Protein AF-A0A3A6MWM2-F1 (afdb_monomer)

Sequence (269 aa):
MKERLNLFRMVVVSLACLLLASSAFAQAPTLQIDKTSLNNGGVIKVTGKAPAGEPVFLEVWAADKVVRANMFDNKKDKETGVIPYIFYLTNEMPAYYKIFVPVDQADKIAELKKEGKKWSYSKAIKELGAEAAYNVPAKMKTERYKATLMASVIGSRGKLLEPMDDKENKKRSMQLIKSRFRSIDKVLSADVTVAADGAFSADIKIREGLAPGKYNIVAVTGSKQKSAPAVFENKISFPVLYLKTAGTSMNLLWPFLLTLVIAIFGVMM

pLDDT: mean 80.43, std 10.89, range [37.72, 92.12]

Structure (mmCIF, N/CA/C/O backbone):
data_AF-A0A3A6MWM2-F1
#
_entry.id   AF-A0A3A6MWM2-F1
#
loop_
_atom_site.group_PDB
_atom_site.id
_atom_site.type_symbol
_atom_site.label_atom_id
_atom_site.label_alt_id
_atom_site.label_comp_id
_atom_site.label_asym_id
_atom_site.label_entity_id
_atom_site.label_seq_id
_atom_site.pdbx_PDB_ins_code
_atom_site.Cartn_x
_atom_site.Cartn_y
_atom_site.Cartn_z
_atom_site.occupancy
_atom_site.B_iso_or_equiv
_atom_site.auth_seq_id
_atom_site.auth_comp_id
_atom_site.auth_asym_id
_atom_site.auth_atom_id
_atom_site.pdbx_PDB_model_num
ATOM 1 N N . MET A 1 1 ? -6.676 15.703 68.963 1.00 57.12 1 MET A N 1
ATOM 2 C CA . MET A 1 1 ? -7.800 15.340 68.058 1.00 57.12 1 MET A CA 1
ATOM 3 C C . MET A 1 1 ? -7.764 16.059 66.705 1.00 57.12 1 MET A C 1
ATOM 5 O O . MET A 1 1 ? -7.972 15.387 65.706 1.00 57.12 1 MET A O 1
ATOM 9 N N . LYS A 1 2 ? -7.459 17.367 66.632 1.00 54.56 2 LYS A N 1
ATOM 10 C CA . LYS A 1 2 ? -7.384 18.121 65.358 1.00 54.56 2 LYS A CA 1
ATOM 11 C C . LYS A 1 2 ? -6.362 17.578 64.342 1.00 54.56 2 LYS A C 1
ATOM 13 O O . LYS A 1 2 ? -6.685 17.483 63.165 1.00 54.56 2 LYS A O 1
ATOM 18 N N . GLU A 1 3 ? -5.182 17.146 64.782 1.00 57.41 3 GLU A N 1
ATOM 19 C CA . GLU A 1 3 ? -4.146 16.620 63.871 1.00 57.41 3 GLU A CA 1
ATOM 20 C C . GLU A 1 3 ? -4.529 15.292 63.204 1.00 57.41 3 GLU A C 1
ATOM 22 O O . GLU A 1 3 ? -4.291 15.103 62.015 1.00 57.41 3 GLU A O 1
ATOM 27 N N . ARG A 1 4 ? -5.213 14.399 63.932 1.00 58.88 4 ARG A N 1
ATOM 28 C CA . ARG A 1 4 ? -5.689 13.121 63.375 1.00 58.88 4 ARG A CA 1
ATOM 29 C C . ARG A 1 4 ? -6.783 13.312 62.320 1.00 58.88 4 ARG A C 1
ATOM 31 O O . ARG A 1 4 ? -6.853 12.533 61.378 1.00 58.88 4 ARG A O 1
ATOM 38 N N . LEU A 1 5 ? -7.594 14.366 62.445 1.00 63.34 5 LEU A N 1
ATOM 39 C CA . LEU A 1 5 ? -8.634 14.700 61.468 1.00 63.34 5 LEU A CA 1
ATOM 40 C C . LEU A 1 5 ? -8.040 15.274 60.169 1.00 63.34 5 LEU A C 1
ATOM 42 O O . LEU A 1 5 ? -8.526 14.967 59.081 1.00 63.34 5 LEU A O 1
ATOM 46 N N . ASN A 1 6 ? -6.964 16.060 60.272 1.00 63.97 6 ASN A N 1
ATOM 47 C CA . ASN A 1 6 ? -6.243 16.584 59.109 1.00 63.97 6 ASN A CA 1
ATOM 48 C C . ASN A 1 6 ? -5.502 15.478 58.353 1.00 63.97 6 ASN A C 1
ATOM 50 O O . ASN A 1 6 ? -5.564 15.444 57.125 1.00 63.97 6 ASN A O 1
ATOM 54 N N . LEU A 1 7 ? -4.890 14.533 59.073 1.00 64.94 7 LEU A N 1
ATOM 55 C CA . LEU A 1 7 ? -4.251 13.369 58.461 1.00 64.94 7 LEU A CA 1
ATOM 56 C C . LEU A 1 7 ? -5.273 12.519 57.688 1.00 64.94 7 LEU A C 1
ATOM 58 O O . LEU A 1 7 ? -5.031 12.135 56.549 1.00 64.94 7 LEU A O 1
ATOM 62 N N . PHE A 1 8 ? -6.458 12.301 58.266 1.00 69.56 8 PHE A N 1
ATOM 63 C CA . PHE A 1 8 ? -7.520 11.527 57.623 1.00 69.56 8 PHE A CA 1
ATOM 64 C C . PHE A 1 8 ? -8.068 12.217 56.364 1.00 69.56 8 PHE A C 1
ATOM 66 O O . PHE A 1 8 ? -8.255 11.573 55.336 1.00 69.56 8 PHE A O 1
ATOM 73 N N . ARG A 1 9 ? -8.258 13.544 56.396 1.00 66.62 9 ARG A N 1
ATOM 74 C CA . ARG A 1 9 ? -8.665 14.321 55.211 1.00 66.62 9 ARG A CA 1
ATOM 75 C C . ARG A 1 9 ? -7.616 14.281 54.102 1.00 66.62 9 ARG A C 1
ATOM 77 O O . ARG A 1 9 ? -7.977 14.145 52.939 1.00 66.62 9 ARG A O 1
ATOM 84 N N . MET A 1 10 ? -6.334 14.346 54.450 1.00 64.56 10 MET A N 1
ATOM 85 C CA . MET A 1 10 ? -5.240 14.298 53.477 1.00 64.56 10 MET A CA 1
ATOM 86 C C . MET A 1 10 ? -5.117 12.915 52.816 1.00 64.56 10 MET A C 1
ATOM 88 O O . MET A 1 10 ? -4.877 12.828 51.612 1.00 64.56 10 MET A O 1
ATOM 92 N N . VAL A 1 11 ? -5.373 11.842 53.573 1.00 67.19 11 VAL A N 1
ATOM 93 C CA . VAL A 1 11 ? -5.447 10.470 53.046 1.00 67.19 11 VAL A CA 1
ATOM 94 C C . VAL A 1 11 ? -6.652 10.299 52.121 1.00 67.19 11 VAL A C 1
ATOM 96 O O . VAL A 1 11 ? -6.493 9.763 51.032 1.00 67.19 11 VAL A O 1
ATOM 99 N N . VAL A 1 12 ? -7.833 10.807 52.488 1.00 67.56 12 VAL A N 1
ATOM 100 C CA . VAL A 1 12 ? -9.041 10.706 51.645 1.00 67.56 12 VAL A CA 1
ATOM 101 C C . VAL A 1 12 ? -8.905 11.516 50.350 1.00 67.56 12 VAL A C 1
ATOM 103 O O . VAL A 1 12 ? -9.299 11.032 49.294 1.00 67.56 12 VAL A O 1
ATOM 106 N N . VAL A 1 13 ? -8.290 12.703 50.390 1.00 65.00 13 VAL A N 1
ATOM 107 C CA . VAL A 1 13 ? -8.009 13.506 49.183 1.00 65.00 13 VAL A CA 1
ATOM 108 C C . VAL A 1 13 ? -6.946 12.840 48.304 1.00 65.00 13 VAL A C 1
ATOM 110 O O . VAL A 1 13 ? -7.095 12.810 47.086 1.00 65.00 13 VAL A O 1
ATOM 113 N N . SER A 1 14 ? -5.917 12.232 48.898 1.00 57.50 14 SER A N 1
ATOM 114 C CA . SER A 1 14 ? -4.905 11.481 48.139 1.00 57.50 14 SER A CA 1
ATOM 115 C C . SER A 1 14 ? -5.488 10.214 47.509 1.00 57.50 14 SER A C 1
ATOM 117 O O . SER A 1 14 ? -5.163 9.894 46.369 1.00 57.50 14 SER A O 1
ATOM 119 N N . LEU A 1 15 ? -6.404 9.530 48.202 1.00 57.09 15 LEU A N 1
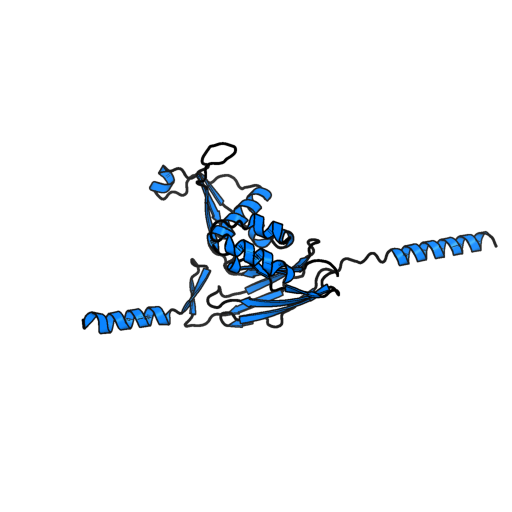ATOM 120 C CA . LEU A 1 15 ? -7.105 8.354 47.686 1.00 57.09 15 LEU A CA 1
ATOM 121 C C . LEU A 1 15 ? -8.105 8.728 46.580 1.00 57.09 15 LEU A C 1
ATOM 123 O O . LEU A 1 15 ? -8.210 8.012 45.589 1.00 57.09 15 LEU A O 1
ATOM 127 N N . ALA A 1 16 ? -8.782 9.875 46.696 1.00 56.53 16 ALA A N 1
ATOM 128 C CA . ALA A 1 16 ? -9.634 10.420 45.640 1.00 56.53 16 ALA A CA 1
ATOM 129 C C . ALA A 1 16 ? -8.821 10.840 44.402 1.00 56.53 16 ALA A C 1
ATOM 131 O O . ALA A 1 16 ? -9.241 10.565 43.281 1.00 56.53 16 ALA A O 1
ATOM 132 N N . CYS A 1 17 ? -7.627 11.415 44.583 1.00 52.12 17 CYS A N 1
ATOM 133 C CA . CYS A 1 17 ? -6.701 11.691 43.480 1.00 52.12 17 CYS A CA 1
ATOM 134 C C . CYS A 1 17 ? -6.146 10.409 42.840 1.00 52.12 17 CYS A C 1
ATOM 136 O O . CYS A 1 17 ? -5.978 10.380 41.626 1.00 52.12 17 CYS A O 1
ATOM 138 N N . LEU A 1 18 ? -5.912 9.338 43.608 1.00 48.41 18 LEU A N 1
ATOM 139 C CA . LEU A 1 18 ? -5.506 8.034 43.064 1.00 48.41 18 LEU A CA 1
ATOM 140 C C . LEU A 1 18 ? -6.642 7.322 42.314 1.00 48.41 18 LEU A C 1
ATOM 142 O O . LEU A 1 18 ? -6.385 6.663 41.311 1.00 48.41 18 LEU A O 1
ATOM 146 N N . LEU A 1 19 ? -7.891 7.480 42.756 1.00 48.97 19 LEU A N 1
ATOM 147 C CA . LEU A 1 19 ? -9.063 6.915 42.080 1.00 48.97 19 LEU A CA 1
ATOM 148 C C . LEU A 1 19 ? -9.431 7.698 40.808 1.00 48.97 19 LEU A C 1
ATOM 150 O O . LEU A 1 19 ? -9.830 7.089 39.817 1.00 48.97 19 LEU A O 1
ATOM 154 N N . LEU A 1 20 ? -9.215 9.019 40.788 1.00 44.56 20 LEU A N 1
ATOM 155 C CA . LEU A 1 20 ? -9.372 9.873 39.599 1.00 44.56 20 LEU A CA 1
ATOM 156 C C . LEU A 1 20 ? -8.173 9.809 38.633 1.00 44.56 20 LEU A C 1
ATOM 158 O O . LEU A 1 20 ? -8.304 10.202 37.477 1.00 44.56 20 LEU A O 1
ATOM 162 N N . ALA A 1 21 ? -7.027 9.278 39.074 1.00 38.03 21 ALA A N 1
ATOM 163 C CA . ALA A 1 21 ? -5.855 8.991 38.242 1.00 38.03 21 ALA A CA 1
ATOM 164 C C . ALA A 1 21 ? -5.899 7.600 37.585 1.00 38.03 21 ALA A C 1
ATOM 166 O O . ALA A 1 21 ? -4.894 7.133 37.052 1.00 38.03 21 ALA A O 1
ATOM 167 N N . SER A 1 22 ? -7.071 6.959 37.537 1.00 39.25 22 SER A N 1
ATOM 168 C CA . SER A 1 22 ? -7.361 5.948 36.517 1.00 39.25 22 SER A CA 1
ATOM 169 C C . SER A 1 22 ? -7.649 6.642 35.178 1.00 39.25 22 SER A C 1
ATOM 171 O O . SER A 1 22 ? -8.667 6.431 34.523 1.00 39.25 22 SER A O 1
ATOM 173 N N . SER A 1 23 ? -6.722 7.511 34.763 1.00 38.72 23 SER A N 1
ATOM 174 C CA . SER A 1 23 ? -6.592 7.911 33.375 1.00 38.72 23 SER A CA 1
ATOM 175 C C . SER A 1 23 ? -6.509 6.622 32.576 1.00 38.72 23 SER A C 1
ATOM 177 O O . SER A 1 23 ? -5.624 5.798 32.806 1.00 38.72 23 SER A O 1
ATOM 179 N N . ALA A 1 24 ? -7.490 6.427 31.696 1.00 40.34 24 ALA A N 1
ATOM 180 C CA . ALA A 1 24 ? -7.517 5.345 30.737 1.00 40.34 24 ALA A CA 1
ATOM 181 C C . ALA A 1 24 ? -6.130 5.254 30.094 1.00 40.34 24 ALA A C 1
ATOM 183 O O . ALA A 1 24 ? -5.769 6.078 29.251 1.00 40.34 24 ALA A O 1
ATOM 184 N N . PHE A 1 25 ? -5.327 4.286 30.542 1.00 37.72 25 PHE A N 1
ATOM 185 C CA . PHE A 1 25 ? -4.140 3.880 29.821 1.00 37.72 25 PHE A CA 1
ATOM 186 C C . PHE A 1 25 ? -4.664 3.505 28.451 1.00 37.72 25 PHE A C 1
ATOM 188 O O . PHE A 1 25 ? -5.429 2.549 28.323 1.00 37.72 25 PHE A O 1
ATOM 195 N N . ALA A 1 26 ? -4.357 4.339 27.464 1.00 47.53 26 ALA A N 1
ATOM 196 C CA . ALA A 1 26 ? -4.851 4.157 26.123 1.00 47.53 26 ALA A CA 1
ATOM 197 C C . ALA A 1 26 ? -4.275 2.830 25.622 1.00 47.53 26 ALA A C 1
ATOM 199 O O . ALA A 1 26 ? -3.084 2.705 25.333 1.00 47.53 26 ALA A O 1
ATOM 200 N N . GLN A 1 27 ? -5.108 1.798 25.703 1.00 57.41 27 GLN A N 1
ATOM 201 C CA . GLN A 1 27 ? -4.689 0.433 25.491 1.00 57.41 27 GLN A CA 1
ATOM 202 C C . GLN A 1 27 ? -4.446 0.278 23.998 1.00 57.41 27 GLN A C 1
ATOM 204 O O . GLN A 1 27 ? -5.360 0.467 23.194 1.00 57.41 27 GLN A O 1
ATOM 209 N N . ALA A 1 28 ? -3.197 -0.025 23.637 1.00 65.88 28 ALA A N 1
ATOM 210 C CA . ALA A 1 28 ? -2.827 -0.233 22.249 1.00 65.88 28 ALA A CA 1
ATOM 211 C C . ALA A 1 28 ? -3.771 -1.274 21.622 1.00 65.88 28 ALA A C 1
ATOM 213 O O . ALA A 1 28 ? -4.080 -2.284 22.270 1.00 65.88 28 ALA A O 1
ATOM 214 N N . PRO A 1 29 ? -4.247 -1.044 20.387 1.00 76.44 29 PRO A N 1
ATOM 215 C CA . PRO A 1 29 ? -5.214 -1.930 19.771 1.00 76.44 29 PRO A CA 1
ATOM 216 C C . PRO A 1 29 ? -4.633 -3.343 19.658 1.00 76.44 29 PRO A C 1
ATOM 218 O O . PRO A 1 29 ? -3.477 -3.541 19.279 1.00 76.44 29 PRO A O 1
ATOM 221 N N . THR A 1 30 ? -5.442 -4.336 20.002 1.00 81.19 30 THR A N 1
ATOM 222 C CA . THR A 1 30 ? -5.098 -5.754 19.867 1.00 81.19 30 THR A CA 1
ATOM 223 C C . THR A 1 30 ? -5.619 -6.270 18.536 1.00 81.19 30 THR A C 1
ATOM 225 O O . THR A 1 30 ? -6.678 -5.841 18.082 1.00 81.19 30 THR A O 1
ATOM 228 N N . LEU A 1 31 ? -4.873 -7.169 17.895 1.00 87.44 31 LEU A N 1
ATOM 229 C CA . LEU A 1 31 ? -5.229 -7.728 16.595 1.00 87.44 31 LEU A CA 1
ATOM 230 C C . LEU A 1 31 ? -4.961 -9.232 16.583 1.00 87.44 31 LEU A C 1
ATOM 232 O O . LEU A 1 31 ? -3.890 -9.686 16.983 1.00 87.44 31 LEU A O 1
ATOM 236 N N . GLN A 1 32 ? -5.942 -9.988 16.106 1.00 87.25 32 GLN A N 1
ATOM 237 C CA . GLN A 1 32 ? -5.893 -11.428 15.897 1.00 87.25 32 GLN A CA 1
ATOM 238 C C . GLN A 1 32 ? -6.372 -11.751 14.481 1.00 87.25 32 GLN A C 1
ATOM 240 O O . GLN A 1 32 ? -7.227 -11.058 13.927 1.00 87.25 32 GLN A O 1
ATOM 245 N N . ILE A 1 33 ? -5.798 -12.800 13.900 1.00 89.19 33 ILE A N 1
ATOM 246 C CA . ILE A 1 33 ? -6.142 -13.310 12.571 1.00 89.19 33 ILE A CA 1
ATOM 247 C C . ILE A 1 33 ? -6.606 -14.759 12.695 1.00 89.19 33 ILE A C 1
ATOM 249 O O . ILE A 1 33 ? -6.058 -15.514 13.498 1.00 89.19 33 ILE A O 1
ATOM 253 N N . ASP A 1 34 ? -7.598 -15.151 11.901 1.00 88.38 34 ASP A N 1
ATOM 254 C CA . ASP A 1 34 ? -8.136 -16.516 11.904 1.00 88.38 34 ASP A CA 1
ATOM 255 C C . ASP A 1 34 ? -7.182 -17.538 11.271 1.00 88.38 34 ASP A C 1
ATOM 257 O O . ASP A 1 34 ? -7.158 -18.706 11.658 1.00 88.38 34 ASP A O 1
ATOM 261 N N . LYS A 1 35 ? -6.397 -17.101 10.281 1.00 87.06 35 LYS A N 1
ATOM 262 C CA . LYS A 1 35 ? -5.495 -17.947 9.498 1.00 87.06 35 LYS A CA 1
ATOM 263 C C . LYS A 1 35 ? -4.155 -17.271 9.285 1.00 87.06 35 LYS A C 1
ATOM 265 O O . LYS A 1 35 ? -4.070 -16.096 8.947 1.00 87.06 35 LYS A O 1
ATOM 270 N N . THR A 1 36 ? -3.099 -18.066 9.388 1.00 88.38 36 THR A N 1
ATOM 271 C CA . THR A 1 36 ? -1.715 -17.638 9.151 1.00 88.38 36 THR A CA 1
ATOM 272 C C . THR A 1 36 ? -1.220 -17.975 7.746 1.00 88.38 36 THR A C 1
ATOM 274 O O . THR A 1 36 ? -0.116 -17.574 7.385 1.00 88.38 36 THR A O 1
ATOM 277 N N . SER A 1 37 ? -2.007 -18.690 6.931 1.00 88.06 37 SER A N 1
ATOM 278 C CA . SER A 1 37 ? -1.634 -19.014 5.552 1.00 88.06 37 SER A CA 1
ATOM 279 C C . SER A 1 37 ? -2.815 -19.023 4.579 1.00 88.06 37 SER A C 1
ATOM 281 O O . SER A 1 37 ? -3.939 -19.371 4.943 1.00 88.06 37 SER A O 1
ATOM 283 N N . LEU A 1 38 ? -2.536 -18.637 3.334 1.00 88.00 38 LEU A N 1
ATOM 284 C CA . LEU A 1 38 ? -3.444 -18.641 2.188 1.00 88.00 38 LEU A CA 1
ATOM 285 C C . LEU A 1 38 ? -2.799 -19.366 1.005 1.00 88.00 38 LEU A C 1
ATOM 287 O O . LEU A 1 38 ? -1.580 -19.325 0.846 1.00 88.00 38 LEU A O 1
ATOM 291 N N . ASN A 1 39 ? -3.622 -19.968 0.148 1.00 87.62 39 ASN A N 1
ATOM 292 C CA . ASN A 1 39 ? -3.181 -20.646 -1.070 1.00 87.62 39 ASN A CA 1
ATOM 293 C C . ASN A 1 39 ? -3.692 -19.871 -2.289 1.00 87.62 39 ASN A C 1
ATOM 295 O O . ASN A 1 39 ? -4.822 -20.062 -2.724 1.00 87.62 39 ASN A O 1
ATOM 299 N N . ASN A 1 40 ? -2.840 -18.998 -2.830 1.00 85.25 40 ASN A N 1
ATOM 300 C CA . ASN A 1 40 ? -3.115 -18.126 -3.970 1.00 85.25 40 ASN A CA 1
ATOM 301 C C . ASN A 1 40 ? -4.346 -17.221 -3.765 1.00 85.25 40 ASN A C 1
ATOM 303 O O . ASN A 1 40 ? -5.185 -17.091 -4.648 1.00 85.25 40 ASN A O 1
ATOM 307 N N . GLY A 1 41 ? -4.420 -16.544 -2.617 1.00 84.44 41 GLY A N 1
ATOM 308 C CA . GLY A 1 41 ? -5.550 -15.686 -2.250 1.00 84.44 41 GLY A CA 1
ATOM 309 C C . GLY A 1 41 ? -6.554 -16.361 -1.312 1.00 84.44 41 GLY A C 1
ATOM 310 O O . GLY A 1 41 ? -6.355 -17.484 -0.852 1.00 84.44 41 GLY A O 1
ATOM 311 N N . GLY A 1 42 ? -7.604 -15.622 -0.954 1.00 86.62 42 GLY A N 1
ATOM 312 C CA . GLY A 1 42 ? -8.626 -16.052 -0.001 1.00 86.62 42 GLY A CA 1
ATOM 313 C C . GLY A 1 42 ? -9.134 -14.912 0.877 1.00 86.62 42 GLY A C 1
ATOM 314 O O . GLY A 1 42 ? -8.866 -13.738 0.620 1.00 86.62 42 GLY A O 1
ATOM 315 N N . VAL A 1 43 ? -9.885 -15.266 1.916 1.00 89.56 43 VAL A N 1
ATOM 316 C CA . VAL A 1 43 ? -10.390 -14.324 2.922 1.00 89.56 43 VAL A CA 1
ATOM 317 C C . VAL A 1 43 ? -9.719 -14.633 4.254 1.00 89.56 43 VAL A C 1
ATOM 319 O O . VAL A 1 43 ? -9.683 -15.796 4.660 1.00 89.56 43 VAL A O 1
ATOM 322 N N . ILE A 1 44 ? -9.190 -13.595 4.900 1.00 88.44 44 ILE A N 1
ATOM 323 C CA . ILE A 1 44 ? -8.674 -13.636 6.272 1.00 88.44 44 ILE A CA 1
ATOM 324 C C . ILE A 1 44 ? -9.602 -12.802 7.132 1.00 88.44 44 ILE A C 1
ATOM 326 O O . ILE A 1 44 ? -9.838 -11.631 6.829 1.00 88.44 44 ILE A O 1
ATOM 330 N N . LYS A 1 45 ? -10.100 -13.398 8.208 1.00 89.44 45 LYS A N 1
ATOM 331 C CA . LYS A 1 45 ? -10.868 -12.674 9.211 1.00 89.44 45 LYS A CA 1
ATOM 332 C C . LYS A 1 45 ? -9.912 -12.066 10.215 1.00 89.44 45 LYS A C 1
ATOM 334 O O . LYS A 1 45 ? -9.084 -12.759 10.808 1.00 89.44 45 LYS A O 1
ATOM 339 N N . VAL A 1 46 ? -10.041 -10.764 10.402 1.00 89.19 46 VAL A N 1
ATOM 340 C CA . VAL A 1 46 ? -9.294 -10.011 11.401 1.00 89.19 46 VAL A CA 1
ATOM 341 C C . VAL A 1 46 ? -10.259 -9.579 12.481 1.00 89.19 46 VAL A C 1
ATOM 343 O O . VAL A 1 46 ? -11.309 -9.014 12.184 1.00 89.19 46 VAL A O 1
ATOM 346 N N . THR A 1 47 ? -9.900 -9.834 13.731 1.00 87.94 47 THR A N 1
ATOM 347 C CA . THR A 1 47 ? -10.670 -9.419 14.903 1.00 87.94 47 THR A CA 1
ATOM 348 C C . THR A 1 47 ? -9.756 -8.744 15.903 1.00 87.94 47 THR A C 1
ATOM 350 O O . THR A 1 47 ? -8.591 -9.116 16.045 1.00 87.94 47 THR A O 1
ATOM 353 N N . GLY A 1 48 ? -10.274 -7.769 16.633 1.00 87.25 48 GLY A N 1
ATOM 354 C CA . GLY A 1 48 ? -9.480 -7.083 17.635 1.00 87.25 48 GLY A CA 1
ATOM 355 C C . GLY A 1 48 ? -10.295 -6.168 18.524 1.00 87.25 48 GLY A C 1
ATOM 356 O O . GLY A 1 48 ? -11.513 -6.054 18.386 1.00 87.25 48 GLY A O 1
ATOM 357 N N . LYS A 1 49 ? -9.597 -5.513 19.450 1.00 84.50 49 LYS A N 1
ATOM 358 C CA . LYS A 1 49 ? -10.153 -4.455 20.296 1.00 84.50 49 LYS A CA 1
ATOM 359 C C . LYS A 1 49 ? -9.292 -3.211 20.198 1.00 84.50 49 LYS A C 1
ATOM 361 O O . LYS A 1 49 ? -8.071 -3.307 20.314 1.00 84.50 49 LYS A O 1
ATOM 366 N N . ALA A 1 50 ? -9.935 -2.072 20.008 1.00 83.88 50 ALA A N 1
ATOM 367 C CA . ALA A 1 50 ? -9.351 -0.741 20.021 1.00 83.88 50 ALA A CA 1
ATOM 368 C C . ALA A 1 50 ? -10.015 0.110 21.122 1.00 83.88 50 ALA A C 1
ATOM 370 O O . ALA A 1 50 ? -11.070 -0.275 21.633 1.00 83.88 50 ALA A O 1
ATOM 371 N N . PRO A 1 51 ? -9.422 1.254 21.505 1.00 77.25 51 PRO A N 1
ATOM 372 C CA . PRO A 1 51 ? -10.085 2.227 22.366 1.00 77.25 51 PRO A CA 1
ATOM 373 C C . PRO A 1 51 ? -11.465 2.613 21.813 1.00 77.25 51 PRO A C 1
ATOM 375 O O . PRO A 1 51 ? -11.610 2.890 20.620 1.00 77.25 51 PRO A O 1
ATOM 378 N N . ALA A 1 52 ? -12.480 2.601 22.678 1.00 76.69 52 ALA A N 1
ATOM 379 C CA . ALA A 1 52 ? -13.860 2.870 22.289 1.00 76.69 52 ALA A CA 1
ATOM 380 C C . ALA A 1 52 ? -14.027 4.290 21.717 1.00 76.69 52 ALA A C 1
ATOM 382 O O . ALA A 1 52 ? -13.404 5.241 22.188 1.00 76.69 52 ALA A O 1
ATOM 383 N N . GLY A 1 53 ? -14.894 4.428 20.710 1.00 71.81 53 GLY A N 1
ATOM 384 C CA . GLY A 1 53 ? -15.227 5.716 20.091 1.00 71.81 53 GLY A CA 1
ATOM 385 C C . GLY A 1 53 ? -14.246 6.218 19.023 1.00 71.81 53 GLY A C 1
ATOM 386 O O . GLY A 1 53 ? -14.504 7.263 18.427 1.00 71.81 53 GLY A O 1
ATOM 387 N N . GLU A 1 54 ? -13.157 5.496 18.732 1.00 75.31 54 GLU A N 1
ATOM 388 C CA . GLU A 1 54 ? -12.222 5.863 17.662 1.00 75.31 54 GLU A CA 1
ATOM 389 C C . GLU A 1 54 ? -12.405 5.023 16.387 1.00 75.31 54 GLU A C 1
ATOM 391 O O . GLU A 1 54 ? -12.621 3.811 16.464 1.00 75.31 54 GLU A O 1
ATOM 396 N N . PRO A 1 55 ? -12.251 5.624 15.188 1.00 81.44 55 PRO A N 1
ATOM 397 C CA . PRO A 1 55 ? -12.223 4.860 13.950 1.00 81.44 55 PRO A CA 1
ATOM 398 C C . PRO A 1 55 ? -10.971 3.975 13.898 1.00 81.44 55 PRO A C 1
ATOM 400 O O . PRO A 1 55 ? -9.857 4.422 14.199 1.00 81.44 55 PRO A O 1
ATOM 403 N N . VAL A 1 56 ? -11.158 2.725 13.471 1.00 85.06 56 VAL A N 1
ATOM 404 C CA . VAL A 1 56 ? -10.083 1.745 13.272 1.00 85.06 56 VAL A CA 1
ATOM 405 C C . VAL A 1 56 ? -9.808 1.582 11.783 1.00 85.06 56 VAL A C 1
ATOM 407 O O . VAL A 1 56 ? -10.715 1.371 10.979 1.00 85.06 56 VAL A O 1
ATOM 410 N N . PHE A 1 57 ? -8.534 1.644 11.423 1.00 87.56 57 PHE A N 1
ATOM 411 C CA . PHE A 1 57 ? -8.024 1.429 10.078 1.00 87.56 57 PHE A CA 1
ATOM 412 C C . PHE A 1 57 ? -7.095 0.216 10.080 1.00 87.56 57 PHE A C 1
ATOM 414 O O . PHE A 1 57 ? -6.324 0.039 11.020 1.00 87.56 57 PHE A O 1
ATOM 421 N N . LEU A 1 58 ? -7.110 -0.600 9.026 1.00 87.56 58 LEU A N 1
ATOM 422 C CA . LEU A 1 58 ? -6.148 -1.698 8.869 1.00 87.56 58 LEU A CA 1
ATOM 423 C C . LEU A 1 58 ? -5.202 -1.391 7.710 1.00 87.56 58 LEU A C 1
ATOM 425 O O . LEU A 1 58 ? -5.642 -1.239 6.572 1.00 87.56 58 LEU A O 1
ATOM 429 N N . GLU A 1 59 ? -3.902 -1.315 7.980 1.00 90.75 59 GLU A N 1
ATOM 430 C CA . GLU A 1 59 ? -2.864 -1.237 6.948 1.00 90.75 59 GLU A CA 1
ATOM 431 C C . GLU A 1 59 ? -2.392 -2.661 6.624 1.00 90.75 59 GLU A C 1
ATOM 433 O O . GLU A 1 59 ? -1.926 -3.378 7.511 1.00 90.75 59 GLU A O 1
ATOM 438 N N . VAL A 1 60 ? -2.514 -3.075 5.357 1.00 91.06 60 VAL A N 1
ATOM 439 C CA . VAL A 1 60 ? -2.084 -4.399 4.880 1.00 91.06 60 VAL A CA 1
ATOM 440 C C . VAL A 1 60 ? -1.079 -4.255 3.753 1.00 91.06 60 VAL A C 1
ATOM 442 O O . VAL A 1 60 ? -1.334 -3.565 2.762 1.00 91.06 60 VAL A O 1
ATOM 445 N N . TRP A 1 61 ? 0.049 -4.953 3.859 1.00 92.12 61 TRP A N 1
ATOM 446 C CA . TRP A 1 61 ? 1.086 -4.912 2.831 1.00 92.12 61 TRP A CA 1
ATOM 447 C C . TRP A 1 61 ? 1.851 -6.227 2.697 1.00 92.12 61 TRP A C 1
ATOM 449 O O . TRP A 1 61 ? 1.947 -7.009 3.640 1.00 92.12 61 TRP A O 1
ATOM 459 N N . ALA A 1 62 ? 2.421 -6.454 1.512 1.00 89.56 62 ALA A N 1
ATOM 460 C CA . ALA A 1 62 ? 3.383 -7.532 1.290 1.00 89.56 62 ALA A CA 1
ATOM 461 C C . ALA A 1 62 ? 4.737 -7.150 1.909 1.00 89.56 62 ALA A C 1
ATOM 463 O O . ALA A 1 62 ? 5.311 -6.125 1.540 1.00 89.56 62 ALA A O 1
ATOM 464 N N . ALA A 1 63 ? 5.247 -7.969 2.829 1.00 87.62 63 ALA A N 1
ATOM 465 C CA . ALA A 1 63 ? 6.505 -7.716 3.530 1.00 87.62 63 ALA A CA 1
ATOM 466 C C . ALA A 1 63 ? 7.724 -8.137 2.696 1.00 87.62 63 ALA A C 1
ATOM 468 O O . ALA A 1 63 ? 8.695 -7.395 2.595 1.00 87.62 63 ALA A O 1
ATOM 469 N N . ASP A 1 64 ? 7.651 -9.304 2.053 1.00 85.50 64 ASP A N 1
ATOM 470 C CA . ASP A 1 64 ? 8.830 -9.918 1.424 1.00 85.50 64 ASP A CA 1
ATOM 471 C C . ASP A 1 64 ? 9.040 -9.496 -0.035 1.00 85.50 64 ASP A C 1
ATOM 473 O O . ASP A 1 64 ? 10.134 -9.633 -0.590 1.00 85.50 64 ASP A O 1
ATOM 477 N N . LYS A 1 65 ? 7.972 -9.063 -0.713 1.00 87.50 65 LYS A N 1
ATOM 478 C CA . LYS A 1 65 ? 7.990 -8.798 -2.154 1.00 87.50 65 LYS A CA 1
ATOM 479 C C . LYS A 1 65 ? 7.783 -7.322 -2.426 1.00 87.50 65 LYS A C 1
ATOM 481 O O . LYS A 1 65 ? 6.693 -6.786 -2.237 1.00 87.50 65 LYS A O 1
ATOM 486 N N . VAL A 1 66 ? 8.830 -6.713 -2.966 1.00 88.75 66 VAL A N 1
ATOM 487 C CA . VAL A 1 66 ? 8.824 -5.341 -3.463 1.00 88.75 66 VAL A CA 1
ATOM 488 C C . VAL A 1 66 ? 8.829 -5.306 -4.988 1.00 88.75 66 VAL A C 1
ATOM 490 O O . VAL A 1 66 ? 9.248 -6.253 -5.661 1.00 88.75 66 VAL A O 1
ATOM 493 N N . VAL A 1 67 ? 8.332 -4.207 -5.534 1.00 87.44 67 VAL A N 1
ATOM 494 C CA . VAL A 1 67 ? 8.178 -3.941 -6.958 1.00 87.44 67 VAL A CA 1
ATOM 495 C C . VAL A 1 67 ? 8.664 -2.540 -7.279 1.00 87.44 67 VAL A C 1
ATOM 497 O O . VAL A 1 67 ? 8.735 -1.649 -6.433 1.00 87.44 67 VAL A O 1
ATOM 500 N N . ARG A 1 68 ? 8.955 -2.328 -8.559 1.00 87.75 68 ARG A N 1
ATOM 501 C CA . ARG A 1 68 ? 9.2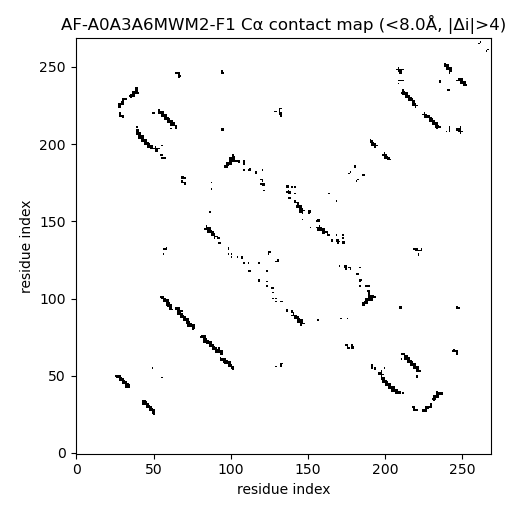64 -0.999 -9.063 1.00 87.75 68 ARG A CA 1
ATOM 502 C C . ARG A 1 68 ? 7.984 -0.176 -9.202 1.00 87.75 68 ARG A C 1
ATOM 504 O O . ARG A 1 68 ? 7.009 -0.636 -9.798 1.00 87.75 68 ARG A O 1
ATOM 511 N N . ALA A 1 69 ? 8.018 1.063 -8.726 1.00 87.06 69 ALA A N 1
ATOM 512 C CA . ALA A 1 69 ? 7.033 2.083 -9.060 1.00 87.06 69 ALA A CA 1
ATOM 513 C C . ALA A 1 69 ? 7.748 3.322 -9.601 1.00 87.06 69 ALA A C 1
ATOM 515 O O . ALA A 1 69 ? 8.821 3.695 -9.127 1.00 87.06 69 ALA A O 1
ATOM 516 N N . ASN A 1 70 ? 7.164 3.943 -10.621 1.00 87.25 70 ASN A N 1
ATOM 517 C CA . ASN A 1 70 ? 7.714 5.137 -11.238 1.00 87.25 70 ASN A CA 1
ATOM 518 C C . ASN A 1 70 ? 6.619 6.158 -11.554 1.00 87.25 70 ASN A C 1
ATOM 520 O O . ASN A 1 70 ? 5.436 5.831 -11.696 1.00 87.25 70 ASN A O 1
ATOM 524 N N . MET A 1 71 ? 7.022 7.419 -11.620 1.00 87.19 71 MET A N 1
ATOM 525 C CA . MET A 1 71 ? 6.179 8.522 -12.053 1.00 87.19 71 MET A CA 1
ATOM 526 C C . MET A 1 71 ? 7.065 9.569 -12.712 1.00 87.19 71 MET A C 1
ATOM 528 O O . MET A 1 71 ? 8.093 9.956 -12.165 1.00 87.19 71 MET A O 1
ATOM 532 N N . PHE A 1 72 ? 6.633 10.056 -13.868 1.00 83.94 72 PHE A N 1
ATOM 533 C CA . PHE A 1 72 ? 7.253 11.202 -14.507 1.00 83.94 72 PHE A CA 1
ATOM 534 C C . PHE A 1 72 ? 6.416 12.456 -14.260 1.00 83.94 72 PHE A C 1
ATOM 536 O O . PHE A 1 72 ? 5.225 12.477 -14.579 1.00 83.94 72 PHE A O 1
ATOM 543 N N . ASP A 1 73 ? 7.026 13.479 -13.665 1.00 83.06 73 ASP A N 1
ATOM 544 C CA . ASP A 1 73 ? 6.401 14.776 -13.435 1.00 83.06 73 ASP A CA 1
ATOM 545 C C . ASP A 1 73 ? 6.721 15.717 -14.597 1.00 83.06 73 ASP A C 1
ATOM 547 O O . ASP A 1 73 ? 7.779 16.345 -14.668 1.00 83.0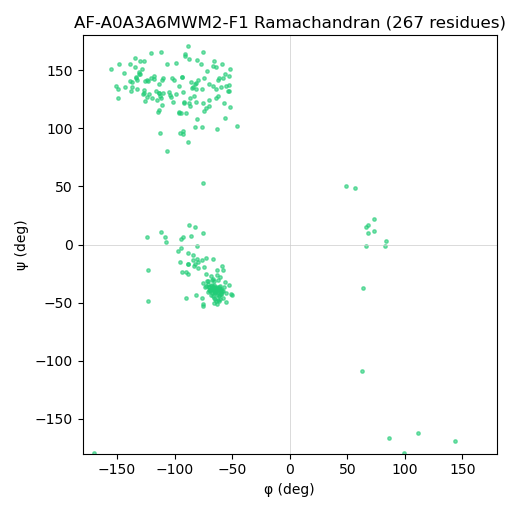6 73 ASP A O 1
ATOM 551 N N . ASN A 1 74 ? 5.791 15.754 -15.546 1.00 80.38 74 ASN A N 1
ATOM 552 C CA . ASN A 1 74 ? 5.833 16.589 -16.742 1.00 80.38 74 ASN A CA 1
ATOM 553 C C . ASN A 1 74 ? 4.756 17.680 -16.729 1.00 80.38 74 ASN A C 1
ATOM 555 O O . ASN A 1 74 ? 4.492 18.302 -17.759 1.00 80.38 74 ASN A O 1
ATOM 559 N N . LYS A 1 75 ? 4.083 17.887 -15.593 1.00 79.56 75 LYS A N 1
ATOM 560 C CA . LYS A 1 75 ? 3.014 18.876 -15.502 1.00 79.56 75 LYS A CA 1
ATOM 561 C C . LYS A 1 75 ? 3.612 20.237 -15.206 1.00 79.56 75 LYS A C 1
ATOM 563 O O . LYS A 1 75 ? 4.461 20.366 -14.334 1.00 79.56 75 LYS A O 1
ATOM 568 N N . LYS A 1 76 ? 3.131 21.249 -15.928 1.00 79.00 76 LYS A N 1
ATOM 569 C CA . LYS A 1 76 ? 3.460 22.644 -15.642 1.00 79.00 76 LYS A CA 1
ATOM 570 C C . LYS A 1 76 ? 3.051 22.946 -14.204 1.00 79.00 76 LYS A C 1
ATOM 572 O O . LYS A 1 76 ? 1.883 22.760 -13.847 1.00 79.00 76 LYS A O 1
ATOM 577 N N . ASP A 1 77 ? 4.014 23.367 -13.397 1.00 75.75 77 ASP A N 1
ATOM 578 C CA . ASP A 1 77 ? 3.722 23.837 -12.056 1.00 75.75 77 ASP A CA 1
ATOM 579 C C . ASP A 1 77 ? 2.851 25.097 -12.164 1.00 75.75 77 ASP A C 1
ATOM 581 O O . ASP A 1 77 ? 3.104 25.978 -12.990 1.00 75.75 77 ASP A O 1
ATOM 585 N N . LYS A 1 78 ? 1.780 25.156 -11.372 1.00 73.31 78 LYS A N 1
ATOM 586 C CA . LYS A 1 78 ? 0.854 26.292 -11.380 1.00 73.31 78 LYS A CA 1
ATOM 587 C C . LYS A 1 78 ? 1.465 27.531 -10.730 1.00 73.31 78 LYS A C 1
ATOM 589 O O . LYS A 1 78 ? 1.043 28.629 -11.068 1.00 73.31 78 LYS A O 1
ATOM 594 N N . GLU A 1 79 ? 2.424 27.351 -9.824 1.00 73.00 79 GLU A N 1
ATOM 595 C CA . GLU A 1 79 ? 3.043 28.431 -9.052 1.00 73.00 79 GLU A CA 1
ATOM 596 C C . GLU A 1 79 ? 4.270 28.994 -9.768 1.00 73.00 79 GLU A C 1
ATOM 598 O O . GLU A 1 79 ? 4.406 30.204 -9.911 1.00 73.00 79 GLU A O 1
ATOM 603 N N . THR A 1 80 ? 5.145 28.125 -10.279 1.00 73.06 80 THR A N 1
ATOM 604 C CA . THR A 1 80 ? 6.389 28.562 -10.939 1.00 73.06 80 THR A CA 1
ATOM 605 C C . THR A 1 80 ? 6.261 28.675 -12.456 1.00 73.06 80 THR A C 1
ATOM 607 O O . THR A 1 80 ? 7.122 29.259 -13.108 1.00 73.06 80 THR A O 1
ATOM 610 N N . GLY A 1 81 ? 5.214 28.100 -13.056 1.00 75.31 81 GLY A N 1
ATOM 611 C CA . GLY A 1 81 ? 5.028 28.071 -14.507 1.00 75.31 81 GLY A CA 1
ATOM 612 C C . GLY A 1 81 ? 6.065 27.230 -15.264 1.00 75.31 81 GLY A C 1
ATOM 613 O O . GLY A 1 81 ? 5.960 27.100 -16.485 1.00 75.31 81 GLY A O 1
ATOM 614 N N . VAL A 1 82 ? 7.039 26.634 -14.573 1.00 78.38 82 VAL A N 1
ATOM 615 C CA . VAL A 1 82 ? 8.098 25.803 -15.151 1.00 78.38 82 VAL A CA 1
ATOM 616 C C . VAL A 1 82 ? 7.670 24.336 -15.118 1.00 78.38 82 VAL A C 1
ATOM 618 O O . VAL A 1 82 ? 6.995 23.880 -14.195 1.00 78.38 82 VAL A O 1
ATOM 621 N N . ILE A 1 83 ? 8.044 23.580 -16.151 1.00 78.50 83 ILE A N 1
ATOM 622 C CA . ILE A 1 83 ? 7.858 22.127 -16.170 1.00 78.50 83 ILE A CA 1
ATOM 623 C C . ILE A 1 83 ? 9.077 21.492 -15.485 1.00 78.50 83 ILE A C 1
ATOM 625 O O . ILE A 1 83 ? 10.197 21.680 -15.965 1.00 78.50 83 ILE A O 1
ATOM 629 N N . PRO A 1 84 ? 8.894 20.746 -14.383 1.00 76.94 84 PRO A N 1
ATOM 630 C CA . PRO A 1 84 ? 10.010 20.254 -13.581 1.00 76.94 84 PRO A CA 1
ATOM 631 C C . PRO A 1 84 ? 10.815 19.146 -14.280 1.00 76.94 84 PRO A C 1
ATOM 633 O O . PRO A 1 84 ? 12.022 19.052 -14.063 1.00 76.94 84 PRO A O 1
ATOM 636 N N . TYR A 1 85 ? 10.169 18.323 -15.120 1.00 82.62 85 TYR A N 1
ATOM 637 C CA . TYR A 1 85 ? 10.764 17.153 -15.785 1.00 82.62 85 TYR A CA 1
ATOM 638 C C . TYR A 1 85 ? 11.529 16.241 -14.811 1.00 82.62 85 TYR A C 1
ATOM 640 O O . TYR A 1 85 ? 12.686 15.872 -15.024 1.00 82.62 85 TYR A O 1
ATOM 648 N N . ILE A 1 86 ? 10.875 15.873 -13.709 1.00 84.62 86 ILE A N 1
ATOM 649 C CA . ILE A 1 86 ? 11.476 15.014 -12.684 1.00 84.62 86 ILE A CA 1
ATOM 650 C C . ILE A 1 86 ? 10.916 13.603 -12.817 1.00 84.62 86 ILE A C 1
ATOM 652 O O . ILE A 1 86 ? 9.706 13.384 -12.807 1.00 84.62 86 ILE A O 1
ATOM 656 N N . PHE A 1 87 ? 11.810 12.629 -12.924 1.00 85.69 87 PHE A N 1
ATOM 657 C CA . PHE A 1 87 ? 11.477 11.217 -12.899 1.00 85.69 87 PHE A CA 1
ATOM 658 C C . PHE A 1 87 ? 11.673 10.660 -11.491 1.00 85.69 87 PHE A C 1
ATOM 660 O O . PHE A 1 87 ? 12.794 10.580 -10.992 1.00 85.69 87 PHE A O 1
ATOM 667 N N . TYR A 1 88 ? 10.570 10.273 -10.859 1.00 87.50 88 TYR A N 1
ATOM 668 C CA . TYR A 1 88 ? 10.554 9.616 -9.560 1.00 87.50 88 TYR A CA 1
ATOM 669 C C . TYR A 1 88 ? 10.553 8.101 -9.747 1.00 87.50 88 TYR A C 1
ATOM 671 O O . TYR A 1 88 ? 9.746 7.558 -10.510 1.00 87.50 88 TYR A O 1
ATOM 679 N N . LEU A 1 89 ? 11.433 7.417 -9.024 1.00 87.69 89 LEU A N 1
ATOM 680 C CA . LEU A 1 89 ? 11.601 5.972 -9.076 1.00 87.69 89 LEU A CA 1
ATOM 681 C C . LEU A 1 89 ? 11.754 5.414 -7.662 1.00 87.69 89 LEU A C 1
ATOM 683 O O . LEU A 1 89 ? 12.527 5.923 -6.859 1.00 87.69 89 LEU A O 1
ATOM 687 N N . THR A 1 90 ? 11.060 4.320 -7.374 1.00 88.00 90 THR A N 1
ATOM 688 C CA . THR A 1 90 ? 11.331 3.496 -6.196 1.00 88.00 90 THR A CA 1
ATOM 689 C C . THR A 1 90 ? 11.364 2.027 -6.595 1.00 88.00 90 THR A C 1
ATOM 691 O O . THR A 1 90 ? 10.609 1.593 -7.472 1.00 88.00 90 THR A O 1
ATOM 694 N N . ASN A 1 91 ? 12.251 1.262 -5.963 1.00 87.19 91 ASN A N 1
ATOM 695 C CA . ASN A 1 91 ? 12.336 -0.193 -6.108 1.00 87.19 91 ASN A CA 1
ATOM 696 C C . ASN A 1 91 ? 11.822 -0.931 -4.857 1.00 87.19 91 ASN A C 1
ATOM 698 O O . ASN A 1 91 ? 11.869 -2.157 -4.817 1.00 87.19 91 ASN A O 1
ATOM 702 N N . GLU A 1 92 ? 11.333 -0.192 -3.859 1.00 87.50 92 GLU A N 1
ATOM 703 C CA . GLU A 1 92 ? 10.952 -0.703 -2.536 1.00 87.50 92 GLU A CA 1
ATOM 704 C C . GLU A 1 92 ? 9.431 -0.714 -2.321 1.00 87.50 92 GLU A C 1
ATOM 706 O O . GLU A 1 92 ? 8.963 -1.022 -1.230 1.00 87.50 92 GLU A O 1
ATOM 711 N N . MET A 1 93 ? 8.639 -0.407 -3.357 1.00 87.38 93 MET A N 1
ATOM 712 C CA . MET A 1 93 ? 7.177 -0.415 -3.264 1.00 87.38 93 MET A CA 1
ATOM 713 C C . MET A 1 93 ? 6.676 -1.825 -2.933 1.00 87.38 93 MET A C 1
ATOM 715 O O . MET A 1 93 ? 7.001 -2.743 -3.682 1.00 87.38 93 MET A O 1
ATOM 719 N N . PRO A 1 94 ? 5.842 -2.036 -1.900 1.00 88.69 94 PRO A N 1
ATOM 720 C CA . PRO A 1 94 ? 5.222 -3.332 -1.661 1.00 88.69 94 PRO A CA 1
ATOM 721 C C . PRO A 1 94 ? 4.455 -3.821 -2.895 1.00 88.69 94 PRO A C 1
ATOM 723 O O . PRO A 1 94 ? 3.713 -3.063 -3.526 1.00 88.69 94 PRO A O 1
ATOM 726 N N . ALA A 1 95 ? 4.599 -5.103 -3.240 1.00 87.50 95 ALA A N 1
ATOM 727 C CA . ALA A 1 95 ? 3.861 -5.708 -4.354 1.00 87.50 95 ALA A CA 1
ATOM 728 C C . ALA A 1 95 ? 2.336 -5.639 -4.146 1.00 87.50 95 ALA A C 1
ATOM 730 O O . ALA A 1 95 ? 1.567 -5.564 -5.107 1.00 87.50 95 ALA A O 1
ATOM 731 N N . TYR A 1 96 ? 1.915 -5.621 -2.882 1.00 89.31 96 TYR A N 1
ATOM 732 C CA . TYR A 1 96 ? 0.549 -5.397 -2.446 1.00 89.31 96 TYR A CA 1
ATOM 733 C C . TYR A 1 96 ? 0.538 -4.366 -1.322 1.00 89.31 96 TYR A C 1
ATOM 735 O O . TYR A 1 96 ? 1.333 -4.468 -0.388 1.00 89.31 96 TYR A O 1
ATOM 743 N N . TYR A 1 97 ? -0.370 -3.399 -1.415 1.00 90.25 97 TYR A N 1
ATOM 744 C CA . TYR A 1 97 ? -0.608 -2.401 -0.385 1.00 90.25 97 TYR A CA 1
ATOM 745 C C . TYR A 1 97 ? -2.075 -1.990 -0.410 1.00 90.25 97 TYR A C 1
ATOM 747 O O . TYR A 1 97 ? -2.575 -1.591 -1.465 1.00 90.25 97 TYR A O 1
ATOM 755 N N . LYS A 1 98 ? -2.756 -2.084 0.731 1.00 91.62 98 LYS A N 1
ATOM 756 C CA . LYS A 1 98 ? -4.162 -1.710 0.855 1.00 91.62 98 LYS A CA 1
ATOM 757 C C . LYS A 1 98 ? -4.477 -1.238 2.270 1.00 91.62 98 LYS A C 1
ATOM 759 O O . LYS A 1 98 ? -4.059 -1.871 3.236 1.00 91.62 98 LYS A O 1
ATOM 764 N N . ILE A 1 99 ? -5.228 -0.146 2.377 1.00 89.94 99 ILE A N 1
ATOM 765 C CA . ILE A 1 99 ? -5.787 0.341 3.638 1.00 89.94 99 ILE A CA 1
ATOM 766 C C . ILE A 1 99 ? -7.272 -0.013 3.668 1.00 89.94 99 ILE A C 1
ATOM 768 O O . ILE A 1 99 ? -8.010 0.287 2.725 1.00 89.94 99 ILE A O 1
ATOM 772 N N . PHE A 1 100 ? -7.704 -0.637 4.756 1.00 88.69 100 PHE A N 1
ATOM 773 C CA . PHE A 1 100 ? -9.109 -0.884 5.037 1.00 88.69 100 PHE A CA 1
ATOM 774 C C . PHE A 1 100 ? -9.618 0.171 6.013 1.00 88.69 100 PHE A C 1
ATOM 776 O O . PHE A 1 100 ? -8.987 0.433 7.039 1.00 88.69 100 PHE A O 1
ATOM 783 N N . VAL A 1 101 ? -10.735 0.795 5.663 1.00 88.81 101 VAL A N 1
ATOM 784 C CA . VAL A 1 101 ? -11.400 1.842 6.444 1.00 88.81 101 VAL A CA 1
ATOM 785 C C . VAL A 1 101 ? -12.741 1.327 6.987 1.00 88.81 101 VAL A C 1
ATOM 787 O O . VAL A 1 101 ? -13.220 0.287 6.515 1.00 88.81 101 VAL A O 1
ATOM 790 N N . PRO A 1 102 ? -13.359 2.032 7.951 1.00 87.94 102 PRO A N 1
ATOM 791 C CA . PRO A 1 102 ? -14.682 1.680 8.453 1.00 87.94 102 PRO A CA 1
ATOM 792 C C . PRO A 1 102 ? -15.754 1.615 7.357 1.00 87.94 102 PRO A C 1
ATOM 794 O O . PRO A 1 102 ? -15.705 2.402 6.406 1.00 87.94 102 PRO A O 1
ATOM 797 N N . VAL A 1 103 ? -16.731 0.711 7.503 1.00 88.38 103 VAL A N 1
ATOM 798 C CA . VAL A 1 103 ? -17.838 0.526 6.536 1.00 88.38 103 VAL A CA 1
ATOM 799 C C . VAL A 1 103 ? -18.613 1.828 6.297 1.00 88.38 103 VAL A C 1
ATOM 801 O O . VAL A 1 103 ? -18.997 2.105 5.165 1.00 88.38 103 VAL A O 1
ATOM 804 N N . ASP A 1 104 ? -18.727 2.693 7.307 1.00 84.00 104 ASP A N 1
ATOM 805 C CA . ASP A 1 104 ? -19.385 4.008 7.210 1.00 84.00 104 ASP A CA 1
ATOM 806 C C . ASP A 1 104 ? -18.763 4.935 6.152 1.00 84.00 104 ASP A C 1
ATOM 808 O O . ASP A 1 104 ? -19.365 5.916 5.724 1.00 84.00 104 ASP A O 1
ATOM 812 N N . GLN A 1 105 ? -17.530 4.655 5.724 1.00 83.62 105 GLN A N 1
ATOM 813 C CA . GLN A 1 105 ? -16.833 5.429 4.699 1.00 83.62 105 GLN A CA 1
ATOM 814 C C . GLN A 1 105 ? -17.000 4.843 3.284 1.00 83.62 105 GLN A C 1
ATOM 816 O O . GLN A 1 105 ? -16.388 5.348 2.337 1.00 83.62 105 GLN A O 1
ATOM 821 N N . ALA A 1 106 ? -17.808 3.790 3.112 1.00 83.94 106 ALA A N 1
ATOM 822 C CA . ALA A 1 106 ? -18.035 3.135 1.823 1.00 83.94 106 ALA A CA 1
ATOM 823 C C . ALA A 1 106 ? -18.571 4.102 0.756 1.00 83.94 106 ALA A C 1
ATOM 825 O O . ALA A 1 106 ? -18.095 4.070 -0.383 1.00 83.94 106 ALA A O 1
ATOM 826 N N . ASP A 1 107 ? -19.476 5.010 1.132 1.00 85.56 107 ASP A N 1
ATOM 827 C CA . ASP A 1 107 ? -20.066 5.991 0.216 1.00 85.56 107 ASP A CA 1
ATOM 828 C C . ASP A 1 107 ? -19.015 6.952 -0.346 1.00 85.56 107 ASP A C 1
ATOM 830 O O . ASP A 1 107 ? -18.937 7.155 -1.559 1.00 85.56 107 ASP A O 1
ATOM 834 N N . LYS A 1 108 ? -18.107 7.445 0.503 1.00 83.69 108 LYS A N 1
ATOM 835 C CA . LYS A 1 108 ? -16.992 8.299 0.064 1.00 83.69 108 LYS A CA 1
ATOM 836 C C . LYS A 1 108 ? -16.049 7.562 -0.882 1.00 83.69 108 LYS A C 1
ATOM 838 O O . LYS A 1 108 ? -15.571 8.128 -1.863 1.00 83.69 108 LYS A O 1
ATOM 843 N N . ILE A 1 109 ? -15.788 6.276 -0.631 1.00 83.31 109 ILE A N 1
ATOM 844 C CA . ILE A 1 109 ? -14.999 5.463 -1.565 1.00 83.31 109 ILE A CA 1
ATOM 845 C C . ILE A 1 109 ? -15.744 5.314 -2.897 1.00 83.31 109 ILE A C 1
ATOM 847 O O . ILE A 1 109 ? -15.115 5.404 -3.953 1.00 83.31 109 ILE A O 1
ATOM 851 N N . ALA A 1 110 ? -17.061 5.104 -2.885 1.00 84.81 110 ALA A N 1
ATOM 852 C CA . ALA A 1 110 ? -17.859 5.008 -4.103 1.00 84.81 110 ALA A CA 1
ATOM 853 C C . ALA A 1 110 ? -17.852 6.320 -4.910 1.00 84.81 110 ALA A C 1
ATOM 855 O O . ALA A 1 110 ? -17.728 6.279 -6.135 1.00 84.81 110 ALA A O 1
ATOM 856 N N . GLU A 1 111 ? -17.905 7.478 -4.252 1.00 84.81 111 GLU A N 1
ATOM 857 C CA . GLU A 1 111 ? -17.741 8.791 -4.892 1.00 84.81 111 GLU A CA 1
ATOM 858 C C . GLU A 1 111 ? -16.358 8.951 -5.525 1.00 84.81 111 GLU A C 1
ATOM 860 O O . GLU A 1 111 ? -16.248 9.276 -6.709 1.00 84.81 111 GLU A O 1
ATOM 865 N N . LEU A 1 112 ? -15.296 8.611 -4.792 1.00 83.00 112 LEU A N 1
ATOM 866 C CA . LEU A 1 112 ? -13.930 8.648 -5.314 1.00 83.00 112 LEU A CA 1
ATOM 867 C C . LEU A 1 112 ? -13.754 7.715 -6.522 1.00 83.00 112 LEU A C 1
ATOM 869 O O . LEU A 1 112 ? -13.037 8.052 -7.467 1.00 83.00 112 LEU A O 1
ATOM 873 N N . LYS A 1 113 ? -14.428 6.555 -6.543 1.00 82.44 113 LYS A N 1
ATOM 874 C CA . LYS A 1 113 ? -14.435 5.657 -7.712 1.00 82.44 113 LYS A CA 1
ATOM 875 C C . LYS A 1 113 ? -15.071 6.314 -8.936 1.00 82.44 113 LYS A C 1
ATOM 877 O O . LYS A 1 113 ? -14.562 6.121 -10.043 1.00 82.44 113 LYS A O 1
ATOM 882 N N . LYS A 1 114 ? -16.133 7.112 -8.761 1.00 84.75 114 LYS A N 1
ATOM 883 C CA . LYS A 1 114 ? -16.794 7.837 -9.865 1.00 84.75 114 LYS A CA 1
ATOM 884 C C . LYS A 1 114 ? -15.867 8.866 -10.521 1.00 84.75 114 LYS A C 1
ATOM 886 O O . LYS A 1 114 ? -15.994 9.113 -11.718 1.00 84.75 114 LYS A O 1
ATOM 891 N N . GLU A 1 115 ? -14.871 9.399 -9.807 1.00 81.31 115 GLU A N 1
ATOM 892 C CA . GLU A 1 115 ? -13.859 10.298 -10.392 1.00 81.31 115 GLU A CA 1
ATOM 893 C C . GLU A 1 115 ? -12.933 9.612 -11.424 1.00 81.31 115 GLU A C 1
ATOM 895 O O . GLU A 1 115 ? -12.178 10.273 -12.158 1.00 81.31 115 GLU A O 1
ATOM 900 N N . GLY A 1 116 ? -12.956 8.277 -11.502 1.00 79.94 116 GLY A N 1
ATOM 901 C CA . GLY A 1 116 ? -12.286 7.496 -12.536 1.00 79.94 116 GLY A CA 1
ATOM 902 C C . GLY A 1 116 ? -10.767 7.661 -12.515 1.00 79.94 116 GLY A C 1
ATOM 903 O O . GLY A 1 116 ? -10.093 7.146 -11.636 1.00 79.94 116 GLY A O 1
ATOM 904 N N . LYS A 1 117 ? -10.187 8.351 -13.509 1.00 75.88 117 LYS A N 1
ATOM 905 C CA . LYS A 1 117 ? -8.723 8.569 -13.629 1.00 75.88 117 LYS A CA 1
ATOM 906 C C . LYS A 1 117 ? -8.225 9.821 -12.886 1.00 75.88 117 LYS A C 1
ATOM 908 O O . LYS A 1 117 ? -7.015 9.968 -12.655 1.00 75.88 117 LYS A O 1
ATOM 913 N N . LYS A 1 118 ? -9.129 10.740 -12.529 1.00 80.50 118 LYS A N 1
ATOM 914 C CA . LYS A 1 118 ? -8.786 12.054 -11.955 1.00 80.50 118 LYS A CA 1
ATOM 915 C C . LYS A 1 118 ? -8.557 12.025 -10.442 1.00 80.50 118 LYS A C 1
ATOM 917 O O . LYS A 1 118 ? -7.918 12.943 -9.936 1.00 80.50 118 LYS A O 1
ATOM 922 N N . TRP A 1 119 ? -8.949 10.941 -9.780 1.00 83.31 119 TRP A N 1
ATOM 923 C CA . TRP A 1 119 ? -8.822 10.751 -8.338 1.00 83.31 119 TRP A CA 1
ATOM 924 C C . TRP A 1 119 ? -7.415 11.006 -7.785 1.00 83.31 119 TRP A C 1
ATOM 926 O O . TRP A 1 119 ? -6.413 10.805 -8.473 1.00 83.31 119 TRP A O 1
ATOM 936 N N . SER A 1 120 ? -7.299 11.434 -6.532 1.00 82.75 120 SER A N 1
ATOM 937 C CA . SER A 1 120 ? -6.004 11.667 -5.883 1.00 82.75 120 SER A CA 1
ATOM 938 C C . SER A 1 120 ? -5.906 10.886 -4.584 1.00 82.75 120 SER A C 1
ATOM 940 O O . SER A 1 120 ? -6.713 11.089 -3.685 1.00 82.75 120 SER A O 1
ATOM 942 N N . TYR A 1 121 ? -4.877 10.046 -4.456 1.00 82.69 121 TYR A N 1
ATOM 943 C CA . TYR A 1 121 ? -4.667 9.229 -3.259 1.00 82.69 121 TYR A CA 1
ATOM 944 C C . TYR A 1 121 ? -4.477 10.090 -1.998 1.00 82.69 121 TYR A C 1
ATOM 946 O O . TYR A 1 121 ? -5.038 9.793 -0.949 1.00 82.69 121 TYR A O 1
ATOM 954 N N . SER A 1 122 ? -3.778 11.225 -2.117 1.00 82.38 122 SER A N 1
ATOM 955 C CA . SER A 1 122 ? -3.608 12.174 -1.010 1.00 82.38 122 SER A CA 1
ATOM 956 C C . SER A 1 122 ? -4.913 12.839 -0.564 1.00 82.38 122 SER A C 1
ATOM 958 O O . SER A 1 122 ? -5.026 13.194 0.602 1.00 82.38 122 SER A O 1
ATOM 960 N N . LYS A 1 123 ? -5.872 13.051 -1.477 1.00 83.88 123 LYS A N 1
ATOM 961 C CA . LYS A 1 123 ? -7.195 13.589 -1.120 1.00 83.88 123 LYS A CA 1
ATOM 962 C C . LYS A 1 123 ? -8.055 12.505 -0.477 1.00 83.88 123 LYS A C 1
ATOM 964 O O . LYS A 1 123 ? -8.575 12.719 0.607 1.00 83.88 123 LYS A O 1
ATOM 969 N N . ALA A 1 124 ? -8.064 11.318 -1.083 1.00 83.25 124 ALA A N 1
ATOM 970 C CA . ALA A 1 124 ? -8.806 10.165 -0.593 1.00 83.25 124 ALA A CA 1
ATOM 971 C C . ALA A 1 124 ? -8.445 9.809 0.857 1.00 83.25 124 ALA A C 1
ATOM 973 O O . ALA A 1 124 ? -9.323 9.698 1.701 1.00 83.25 124 ALA A O 1
ATOM 974 N N . ILE A 1 125 ? -7.153 9.696 1.190 1.00 84.88 125 ILE A N 1
ATOM 975 C CA . ILE A 1 125 ? -6.739 9.398 2.572 1.00 84.88 125 ILE A CA 1
ATOM 976 C C . ILE A 1 125 ? -7.203 10.489 3.549 1.00 84.88 125 ILE A C 1
ATOM 978 O O . ILE A 1 125 ? -7.614 10.165 4.662 1.00 84.88 125 ILE A O 1
ATOM 982 N N . LYS A 1 126 ? -7.137 11.765 3.151 1.00 85.44 126 LYS A N 1
ATOM 983 C CA . LYS A 1 126 ? -7.561 12.895 3.990 1.00 85.44 126 LYS A CA 1
ATOM 984 C C . LYS A 1 126 ? -9.056 12.871 4.275 1.00 85.44 126 LYS A C 1
ATOM 986 O O . LYS A 1 126 ? -9.453 13.013 5.423 1.00 85.44 126 LYS A O 1
ATOM 991 N N . GLU A 1 127 ? -9.869 12.654 3.248 1.00 83.69 127 GLU A N 1
ATOM 992 C CA . GLU A 1 127 ? -11.335 12.610 3.353 1.00 83.69 127 GLU A CA 1
ATOM 993 C C . GLU A 1 127 ? -11.837 11.415 4.177 1.00 83.69 127 GLU A C 1
ATOM 995 O O . GLU A 1 127 ? -12.877 11.502 4.837 1.00 83.69 127 GLU A O 1
ATOM 1000 N N . LEU A 1 128 ? -11.075 10.317 4.163 1.00 81.00 128 LEU A N 1
ATOM 1001 C CA . LEU A 1 128 ? -11.336 9.101 4.935 1.00 81.00 128 LEU A CA 1
ATOM 1002 C C . LEU A 1 128 ? -10.717 9.132 6.345 1.00 81.00 128 LEU A C 1
ATOM 1004 O O . LEU A 1 128 ? -10.932 8.202 7.116 1.00 81.00 128 LEU A O 1
ATOM 1008 N N . GLY A 1 129 ? -9.911 10.147 6.681 1.00 78.69 129 GLY A N 1
ATOM 1009 C CA . GLY A 1 129 ? -9.192 10.227 7.961 1.00 78.69 129 GLY A CA 1
ATOM 1010 C C . GLY A 1 129 ? -8.074 9.187 8.140 1.00 78.69 129 GLY A C 1
ATOM 1011 O O . GLY A 1 129 ? -7.499 9.074 9.219 1.00 78.69 129 GLY A O 1
ATOM 1012 N N . ALA A 1 130 ? -7.709 8.450 7.089 1.00 81.75 130 ALA A N 1
ATOM 1013 C CA . ALA A 1 130 ? -6.784 7.317 7.151 1.00 81.75 130 ALA A CA 1
ATOM 1014 C C . ALA A 1 130 ? -5.292 7.723 7.124 1.00 81.75 130 ALA A C 1
ATOM 1016 O O . ALA A 1 130 ? -4.416 6.894 6.868 1.00 81.75 130 ALA A O 1
ATOM 1017 N N . GLU A 1 131 ? -4.957 9.000 7.359 1.00 79.31 131 GLU A N 1
ATOM 1018 C CA . GLU A 1 131 ? -3.571 9.499 7.279 1.00 79.31 131 GLU A CA 1
ATOM 1019 C C . GLU A 1 131 ? -2.638 8.835 8.294 1.00 79.31 131 GLU A C 1
ATOM 1021 O O . GLU A 1 131 ? -1.441 8.688 8.027 1.00 79.31 131 GLU A O 1
ATOM 1026 N N . ALA A 1 132 ? -3.193 8.434 9.440 1.00 76.44 132 ALA A N 1
ATOM 1027 C CA . ALA A 1 132 ? -2.492 7.705 10.490 1.00 76.44 132 ALA A CA 1
ATOM 1028 C C . ALA A 1 132 ? -2.055 6.304 10.029 1.00 76.44 132 ALA A C 1
ATOM 1030 O O . ALA A 1 132 ? -0.972 5.843 10.399 1.00 76.44 132 ALA A O 1
ATOM 1031 N N . ALA A 1 133 ? -2.871 5.663 9.186 1.00 79.19 133 ALA A N 1
ATOM 1032 C CA . ALA A 1 133 ? -2.627 4.331 8.649 1.00 79.19 133 ALA A CA 1
ATOM 1033 C C . ALA A 1 133 ? -1.654 4.326 7.463 1.00 79.19 133 ALA A C 1
ATOM 1035 O O . ALA A 1 133 ? -1.176 3.269 7.083 1.00 79.19 133 ALA A O 1
ATOM 1036 N N . TYR A 1 134 ? -1.328 5.481 6.873 1.00 83.88 134 TYR A N 1
ATOM 1037 C CA . TYR A 1 134 ? -0.387 5.561 5.755 1.00 83.88 134 TYR A CA 1
ATOM 1038 C C . TYR A 1 134 ? 1.059 5.715 6.239 1.00 83.88 134 TYR A C 1
ATOM 1040 O O . TYR A 1 134 ? 1.561 6.838 6.394 1.00 83.88 134 TYR A O 1
ATOM 1048 N N . ASN A 1 135 ? 1.739 4.591 6.476 1.00 81.94 135 ASN A N 1
ATOM 1049 C CA . ASN A 1 135 ? 3.077 4.584 7.067 1.00 81.94 135 ASN A CA 1
ATOM 1050 C C . ASN A 1 135 ? 4.116 3.876 6.197 1.00 81.94 135 ASN A C 1
ATOM 1052 O O . ASN A 1 135 ? 5.182 4.442 5.956 1.00 81.94 135 ASN A O 1
ATOM 1056 N N . VAL A 1 136 ? 3.825 2.667 5.710 1.00 84.00 136 VAL A N 1
ATOM 1057 C CA . VAL A 1 136 ? 4.839 1.842 5.030 1.00 84.00 136 VAL A CA 1
ATOM 1058 C C . VAL A 1 136 ? 5.348 2.516 3.756 1.00 84.00 136 VAL A C 1
ATOM 1060 O O . VAL A 1 136 ? 6.556 2.732 3.646 1.00 84.00 136 VAL A O 1
ATOM 1063 N N . PRO A 1 137 ? 4.482 2.974 2.834 1.00 79.94 137 PRO A N 1
ATOM 1064 C CA . PRO A 1 137 ? 4.976 3.569 1.603 1.00 79.94 137 PRO A CA 1
ATOM 1065 C C . PRO A 1 137 ? 5.551 4.979 1.808 1.00 79.94 137 PRO A C 1
ATOM 1067 O O . PRO A 1 137 ? 6.328 5.460 0.988 1.00 79.94 137 PRO A O 1
ATOM 1070 N N . ALA A 1 138 ? 5.205 5.650 2.911 1.00 80.19 138 ALA A N 1
ATOM 1071 C CA . ALA A 1 138 ? 5.727 6.976 3.233 1.00 80.19 138 ALA A CA 1
ATOM 1072 C C . ALA A 1 138 ? 7.229 6.967 3.569 1.00 80.19 138 ALA A C 1
ATOM 1074 O O . ALA A 1 138 ? 7.893 7.981 3.372 1.00 80.19 138 ALA A O 1
ATOM 1075 N N . LYS A 1 139 ? 7.752 5.838 4.065 1.00 83.56 139 LYS A N 1
ATOM 1076 C CA . LYS A 1 139 ? 9.149 5.679 4.507 1.00 83.56 139 LYS A CA 1
ATOM 1077 C C . LYS A 1 139 ? 10.086 5.106 3.443 1.00 83.56 139 LYS A C 1
ATOM 1079 O O . LYS A 1 139 ? 11.274 4.954 3.700 1.00 83.56 139 LYS A O 1
ATOM 1084 N N . MET A 1 140 ? 9.565 4.754 2.271 1.00 83.25 140 MET A N 1
ATOM 1085 C CA . MET A 1 140 ? 10.360 4.103 1.229 1.00 83.25 140 MET A CA 1
ATOM 1086 C C . MET A 1 140 ? 11.335 5.071 0.580 1.00 83.25 140 MET A C 1
ATOM 1088 O O . MET A 1 140 ? 11.027 6.256 0.401 1.00 83.25 140 MET A O 1
ATOM 1092 N N . LYS A 1 141 ? 12.473 4.545 0.127 1.00 83.00 141 LYS A N 1
ATOM 1093 C CA . LYS A 1 141 ? 13.426 5.335 -0.639 1.00 83.00 141 LYS A CA 1
ATOM 1094 C C . LYS A 1 141 ? 12.851 5.653 -2.020 1.00 83.00 141 LYS A C 1
ATOM 1096 O O . LYS A 1 141 ? 12.564 4.757 -2.821 1.00 83.00 141 LYS A O 1
ATOM 1101 N N . THR A 1 142 ? 12.705 6.945 -2.303 1.00 84.94 142 THR A N 1
ATOM 1102 C CA . THR A 1 142 ? 12.327 7.449 -3.627 1.00 84.94 142 THR A CA 1
ATOM 1103 C C . THR A 1 142 ? 13.489 8.226 -4.223 1.00 84.94 142 THR A C 1
ATOM 1105 O O . THR A 1 142 ? 13.885 9.275 -3.720 1.00 84.94 142 THR A O 1
ATOM 1108 N N . GLU A 1 143 ? 14.025 7.718 -5.323 1.00 85.50 143 GLU A N 1
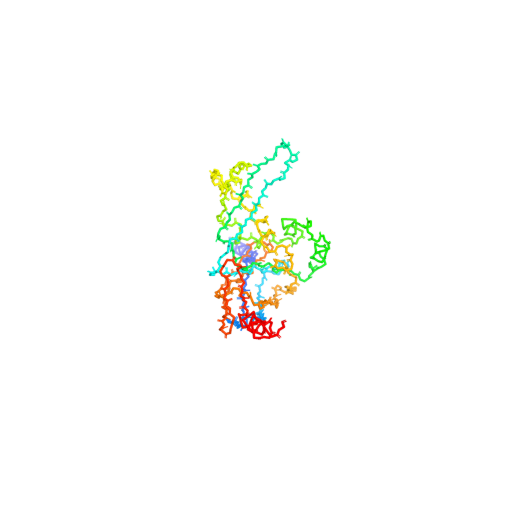ATOM 1109 C CA . GLU A 1 143 ? 15.042 8.389 -6.118 1.00 85.50 143 GLU A CA 1
ATOM 1110 C C . GLU A 1 143 ? 14.363 9.384 -7.060 1.00 85.50 143 GLU A C 1
ATOM 1112 O O . GLU A 1 143 ? 13.326 9.088 -7.661 1.00 85.50 143 GLU A O 1
ATOM 1117 N N . ARG A 1 144 ? 14.948 10.576 -7.191 1.00 86.31 144 ARG A N 1
ATOM 1118 C CA . ARG A 1 144 ? 14.489 11.602 -8.129 1.00 86.31 144 ARG A CA 1
ATOM 1119 C C . ARG A 1 144 ? 15.590 11.928 -9.116 1.00 86.31 144 ARG A C 1
ATOM 1121 O O . ARG A 1 144 ? 16.694 12.297 -8.730 1.00 86.31 144 ARG A O 1
ATOM 1128 N N . TYR A 1 145 ? 15.265 11.831 -10.393 1.00 84.12 145 TYR A N 1
ATOM 1129 C CA . TYR A 1 145 ? 16.170 12.170 -11.473 1.00 84.12 145 TYR A CA 1
ATOM 1130 C C . TYR A 1 145 ? 15.640 13.385 -12.216 1.00 84.12 145 TYR A C 1
ATOM 1132 O O . TYR A 1 145 ? 14.478 13.415 -12.619 1.00 84.12 145 TYR A O 1
ATOM 1140 N N . LYS A 1 146 ? 16.492 14.386 -12.428 1.00 82.12 146 LYS A N 1
ATOM 1141 C CA . LYS A 1 146 ? 16.192 15.473 -13.357 1.00 82.12 146 LYS A CA 1
ATOM 1142 C C . LYS A 1 146 ? 16.399 14.940 -14.767 1.00 82.12 146 LYS A C 1
ATOM 1144 O O . LYS A 1 146 ? 17.540 14.808 -15.218 1.00 82.12 146 LYS A O 1
ATOM 1149 N N . ALA A 1 147 ? 15.302 14.604 -15.433 1.00 77.19 147 ALA A N 1
ATOM 1150 C CA . ALA A 1 147 ? 15.340 14.188 -16.820 1.00 77.19 147 ALA A CA 1
ATOM 1151 C C . ALA A 1 147 ? 15.332 15.436 -17.704 1.00 77.19 147 ALA A C 1
ATOM 1153 O O . ALA A 1 147 ? 14.574 16.377 -17.484 1.00 77.19 147 ALA A O 1
ATOM 1154 N N . THR A 1 148 ? 16.175 15.452 -18.724 1.00 73.00 148 THR A N 1
ATOM 1155 C CA . THR A 1 148 ? 16.028 16.389 -19.838 1.00 73.00 148 THR A CA 1
ATOM 1156 C C . THR A 1 148 ? 15.338 15.665 -20.988 1.00 73.00 148 THR A C 1
ATOM 1158 O O . THR A 1 148 ? 15.412 14.438 -21.082 1.00 73.00 148 THR A O 1
ATOM 1161 N N . LEU A 1 149 ? 14.678 16.406 -21.884 1.00 67.19 149 LEU A N 1
ATOM 1162 C CA . LEU A 1 149 ? 14.116 15.842 -23.120 1.00 67.19 149 LEU A CA 1
ATOM 1163 C C . LEU A 1 149 ? 15.170 15.013 -23.876 1.00 67.19 149 LEU A C 1
ATOM 1165 O O . LEU A 1 149 ? 14.900 13.875 -24.243 1.00 67.19 149 LEU A O 1
ATOM 1169 N N . MET A 1 150 ? 16.401 15.524 -23.981 1.00 65.38 150 MET A N 1
ATOM 1170 C CA . MET A 1 150 ? 17.522 14.802 -24.593 1.00 65.38 150 MET A CA 1
ATOM 1171 C C . MET A 1 150 ? 17.925 13.540 -23.822 1.00 65.38 150 MET A C 1
ATOM 1173 O O . MET A 1 150 ? 18.155 12.510 -24.448 1.00 65.38 150 MET A O 1
ATOM 1177 N N . ALA A 1 151 ? 17.962 13.578 -22.483 1.00 64.00 151 ALA A N 1
ATOM 1178 C CA . ALA A 1 151 ? 18.243 12.387 -21.678 1.00 64.00 151 ALA A CA 1
ATOM 1179 C C . ALA A 1 151 ? 17.185 11.295 -21.900 1.00 64.00 151 ALA A C 1
ATOM 1181 O O . ALA A 1 151 ? 17.538 10.128 -22.047 1.00 64.00 151 ALA A O 1
ATOM 1182 N N . SER A 1 152 ? 15.908 11.677 -22.010 1.00 61.50 152 SER A N 1
ATOM 1183 C CA . SER A 1 152 ? 14.821 10.737 -22.295 1.00 61.50 152 SER A CA 1
ATOM 1184 C C . SER A 1 152 ? 14.943 10.093 -23.679 1.00 61.50 152 SER A C 1
ATOM 1186 O O . SER A 1 152 ? 14.607 8.921 -23.816 1.00 61.50 152 SER A O 1
ATOM 1188 N N . VAL A 1 153 ? 15.411 10.833 -24.691 1.00 63.56 153 VAL A N 1
ATOM 1189 C CA . VAL A 1 153 ? 15.576 10.318 -26.064 1.00 63.56 153 VAL A CA 1
ATOM 1190 C C . VAL A 1 153 ? 16.711 9.292 -26.146 1.00 63.56 153 VAL A C 1
ATOM 1192 O O . VAL A 1 153 ? 16.555 8.269 -26.801 1.00 63.56 153 VAL A O 1
ATOM 1195 N N . ILE A 1 154 ? 17.820 9.505 -25.431 1.00 70.75 154 ILE A N 1
ATOM 1196 C CA . ILE A 1 154 ? 18.975 8.583 -25.423 1.00 70.75 154 ILE A CA 1
ATOM 1197 C C . ILE A 1 154 ? 18.846 7.432 -24.405 1.00 70.75 154 ILE A C 1
ATOM 1199 O O . ILE A 1 154 ? 19.809 6.711 -24.158 1.00 70.75 154 ILE A O 1
ATOM 1203 N N . GLY A 1 155 ? 17.684 7.276 -23.759 1.00 64.38 155 GLY A N 1
ATOM 1204 C CA . GLY A 1 155 ? 17.450 6.239 -22.744 1.00 64.38 155 GLY A CA 1
ATO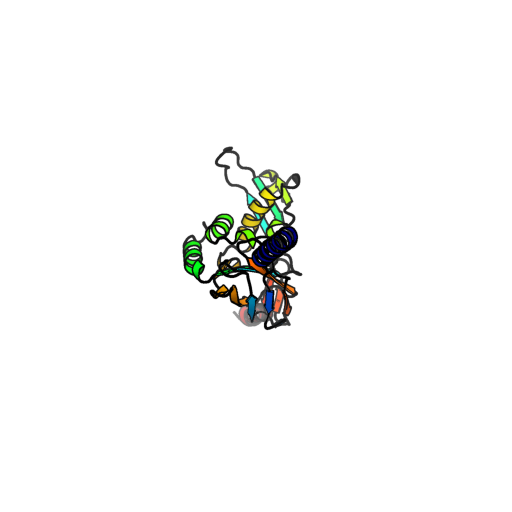M 1205 C C . GLY A 1 155 ? 18.140 6.486 -21.393 1.00 64.38 155 GLY A C 1
ATOM 1206 O O . GLY A 1 155 ? 18.172 5.598 -20.538 1.00 64.38 155 GLY A O 1
ATOM 1207 N N . SER A 1 156 ? 18.675 7.688 -21.169 1.00 73.62 156 SER A N 1
ATOM 1208 C CA . SER A 1 156 ? 19.270 8.093 -19.898 1.00 73.62 156 SER A CA 1
ATOM 1209 C C . SER A 1 156 ? 18.195 8.527 -18.901 1.00 73.62 156 SER A C 1
ATOM 1211 O O . SER A 1 156 ? 17.255 9.250 -19.226 1.00 73.62 156 SER A O 1
ATOM 1213 N N . ARG A 1 157 ? 18.359 8.131 -17.635 1.00 67.56 157 ARG A N 1
ATOM 1214 C CA . ARG A 1 157 ? 17.463 8.553 -16.542 1.00 67.56 157 ARG A CA 1
ATOM 1215 C C . ARG A 1 157 ? 17.665 10.020 -16.149 1.00 67.56 157 ARG A C 1
ATOM 1217 O O . ARG A 1 157 ? 16.830 10.565 -15.437 1.00 67.56 157 ARG A O 1
ATOM 1224 N N . GLY A 1 158 ? 18.729 10.665 -16.633 1.00 77.06 158 GLY A N 1
ATOM 1225 C CA . GLY A 1 158 ? 19.111 12.024 -16.253 1.00 77.06 158 GLY A CA 1
ATOM 1226 C C . GLY A 1 158 ? 19.973 12.070 -14.987 1.00 77.06 158 GLY A C 1
ATOM 1227 O O . GLY A 1 158 ? 20.510 11.054 -14.546 1.00 77.06 158 GLY A O 1
ATOM 1228 N N . LYS A 1 159 ? 20.132 13.264 -14.403 1.00 81.62 159 LYS A N 1
ATOM 1229 C CA . LYS A 1 159 ? 20.987 13.475 -13.222 1.00 81.62 159 LYS A CA 1
ATOM 1230 C C . LYS A 1 159 ? 20.226 13.119 -11.946 1.00 81.62 159 LYS A C 1
ATOM 1232 O O . LYS A 1 159 ? 19.136 13.646 -11.728 1.00 81.62 159 LYS A O 1
ATOM 1237 N N . LEU A 1 160 ? 20.805 12.265 -11.102 1.00 84.75 160 LEU A N 1
ATOM 1238 C CA . LEU A 1 160 ? 20.270 11.983 -9.769 1.00 84.75 160 LEU A CA 1
ATOM 1239 C C . LEU A 1 160 ? 20.316 13.265 -8.922 1.00 84.75 160 LEU A C 1
ATOM 1241 O O . LEU A 1 160 ? 21.358 13.914 -8.827 1.00 84.75 160 LEU A O 1
ATOM 1245 N N . LEU A 1 161 ? 19.172 13.646 -8.364 1.00 85.19 161 LEU A N 1
ATOM 1246 C CA . LEU A 1 161 ? 19.040 14.767 -7.439 1.00 85.19 161 LEU A CA 1
ATOM 1247 C C . LEU A 1 161 ? 19.223 14.280 -5.996 1.00 85.19 161 LEU A C 1
ATOM 1249 O O . LEU A 1 161 ? 19.093 13.089 -5.712 1.00 85.19 161 LEU A O 1
ATOM 1253 N N . GLU A 1 162 ? 19.497 15.211 -5.085 1.00 84.50 162 GLU A N 1
ATOM 1254 C CA . GLU A 1 162 ? 19.666 14.914 -3.659 1.00 84.50 162 GLU A CA 1
ATOM 1255 C C . GLU A 1 162 ? 18.413 14.264 -3.053 1.00 84.50 162 GLU A C 1
ATOM 1257 O O . GLU A 1 162 ? 17.314 14.473 -3.566 1.00 84.50 162 GLU A O 1
ATOM 1262 N N . PRO A 1 163 ? 18.516 13.490 -1.963 1.00 81.12 163 PRO A N 1
ATOM 1263 C CA . PRO A 1 163 ? 17.352 12.926 -1.277 1.00 81.12 163 PRO A CA 1
ATOM 1264 C C . PRO A 1 163 ? 16.308 13.994 -0.908 1.00 81.12 163 PRO A C 1
ATOM 1266 O O . PRO A 1 163 ? 16.649 15.142 -0.638 1.00 81.12 163 PRO A O 1
ATOM 1269 N N . MET A 1 164 ? 15.022 13.640 -0.973 1.00 82.00 164 MET A N 1
ATOM 1270 C CA . MET A 1 164 ? 13.919 14.519 -0.555 1.00 82.00 164 MET A CA 1
ATOM 1271 C C . MET A 1 164 ? 13.800 14.566 0.967 1.00 82.00 164 MET A C 1
ATOM 1273 O O . MET A 1 164 ? 14.151 13.597 1.632 1.00 82.00 164 MET A O 1
ATOM 1277 N N . ASP A 1 165 ? 13.222 15.651 1.485 1.00 85.19 165 ASP A N 1
ATOM 1278 C CA . ASP A 1 165 ? 12.722 15.688 2.861 1.00 85.19 165 ASP A CA 1
ATOM 1279 C C . ASP A 1 165 ? 11.559 14.692 3.048 1.00 85.19 165 ASP A C 1
ATOM 1281 O O . ASP A 1 165 ? 10.804 14.407 2.107 1.00 85.19 165 ASP A O 1
ATOM 1285 N N . ASP A 1 166 ? 11.369 14.196 4.270 1.00 82.00 166 ASP A N 1
ATOM 1286 C CA . ASP A 1 166 ? 10.389 13.158 4.610 1.00 82.00 166 ASP A CA 1
ATOM 1287 C C . ASP A 1 166 ? 8.957 13.558 4.233 1.00 82.00 166 ASP A C 1
ATOM 1289 O O . ASP A 1 166 ? 8.157 12.740 3.760 1.00 82.00 166 ASP A O 1
ATOM 1293 N N . LYS A 1 167 ? 8.619 14.844 4.383 1.00 82.62 167 LYS A N 1
ATOM 1294 C CA . LYS A 1 167 ? 7.296 15.370 4.028 1.00 82.62 167 LYS A CA 1
ATOM 1295 C C . LYS A 1 167 ? 7.060 15.338 2.519 1.00 82.62 167 LYS A C 1
ATOM 1297 O O . LYS A 1 167 ? 5.964 14.982 2.067 1.00 82.62 167 LYS A O 1
ATOM 1302 N N . GLU A 1 168 ? 8.071 15.697 1.729 1.00 82.00 168 GLU A N 1
ATOM 1303 C CA . GLU A 1 168 ? 7.987 15.643 0.270 1.00 82.00 168 GLU A CA 1
ATOM 1304 C C . GLU A 1 168 ? 7.981 14.187 -0.216 1.00 82.00 168 GLU A C 1
ATOM 1306 O O . GLU A 1 168 ? 7.150 13.827 -1.056 1.00 82.00 168 GLU A O 1
ATOM 1311 N N . ASN A 1 169 ? 8.798 13.319 0.386 1.00 83.88 169 ASN A N 1
ATOM 1312 C CA . ASN A 1 169 ? 8.813 11.887 0.095 1.00 83.88 169 ASN A CA 1
ATOM 1313 C C . ASN A 1 169 ? 7.445 11.235 0.367 1.00 83.88 169 ASN A C 1
ATOM 1315 O O . ASN A 1 169 ? 6.918 10.497 -0.472 1.00 83.88 169 ASN A O 1
ATOM 1319 N N . LYS A 1 170 ? 6.783 11.589 1.478 1.00 84.25 170 LYS A N 1
ATOM 1320 C CA . LYS A 1 170 ? 5.408 11.148 1.773 1.00 84.25 170 LYS A CA 1
ATOM 1321 C C . LYS A 1 170 ? 4.415 11.599 0.696 1.00 84.25 170 LYS A C 1
ATOM 1323 O O . LYS A 1 170 ? 3.556 10.821 0.287 1.00 84.25 170 LYS A O 1
ATOM 1328 N N . LYS A 1 171 ? 4.527 12.829 0.188 1.00 85.19 171 LYS A N 1
ATOM 1329 C CA . LYS A 1 171 ? 3.650 13.335 -0.885 1.00 85.19 171 LYS A CA 1
ATOM 1330 C C . LYS A 1 171 ? 3.900 12.617 -2.216 1.00 85.19 171 LYS A C 1
ATOM 1332 O O . LYS A 1 171 ? 2.945 12.258 -2.906 1.00 85.19 171 LYS A O 1
ATOM 1337 N N . ARG A 1 172 ? 5.164 12.397 -2.589 1.00 85.50 172 ARG A N 1
ATOM 1338 C CA . ARG A 1 172 ? 5.535 11.741 -3.855 1.00 85.50 172 ARG A CA 1
ATOM 1339 C C . ARG A 1 172 ? 5.256 10.237 -3.833 1.00 85.50 172 ARG A C 1
ATOM 1341 O O . ARG A 1 172 ? 4.755 9.712 -4.825 1.00 85.50 172 ARG A O 1
ATOM 1348 N N . SER A 1 173 ? 5.433 9.562 -2.698 1.00 84.38 173 SER A N 1
ATOM 1349 C CA . SER A 1 173 ? 5.051 8.148 -2.538 1.00 84.38 173 SER A CA 1
ATOM 1350 C C . SER A 1 173 ? 3.555 7.914 -2.776 1.00 84.38 173 SER A C 1
ATOM 1352 O O . SER A 1 173 ? 3.188 6.959 -3.458 1.00 84.38 173 SER A O 1
ATOM 1354 N N . MET A 1 174 ? 2.682 8.830 -2.340 1.00 85.88 174 MET A N 1
ATOM 1355 C CA . MET A 1 174 ? 1.242 8.755 -2.634 1.00 85.88 174 MET A CA 1
ATOM 1356 C C . MET A 1 174 ? 0.950 8.826 -4.143 1.00 85.88 174 MET A C 1
ATOM 1358 O O . MET A 1 174 ? 0.051 8.147 -4.644 1.00 85.88 174 MET A O 1
ATOM 1362 N N . GLN A 1 175 ? 1.720 9.623 -4.891 1.00 86.31 175 GLN A N 1
ATOM 1363 C CA . GLN A 1 175 ? 1.608 9.691 -6.351 1.00 86.31 175 GLN A CA 1
ATOM 1364 C C . GLN A 1 175 ? 2.123 8.405 -7.020 1.00 86.31 175 GLN A C 1
ATOM 1366 O O . GLN A 1 175 ? 1.510 7.938 -7.982 1.00 86.31 175 GLN A O 1
ATOM 1371 N N . LEU A 1 176 ? 3.187 7.799 -6.483 1.00 87.00 176 LEU A N 1
ATOM 1372 C CA . LEU A 1 176 ? 3.733 6.516 -6.945 1.00 87.00 176 LEU A CA 1
ATOM 1373 C C . LEU A 1 176 ? 2.779 5.340 -6.690 1.00 87.00 176 LEU A C 1
ATOM 1375 O O . LEU A 1 176 ? 2.649 4.455 -7.532 1.00 87.00 176 LEU A O 1
ATOM 1379 N N . ILE A 1 177 ? 2.048 5.341 -5.574 1.00 87.38 177 ILE A N 1
ATOM 1380 C CA . ILE A 1 177 ? 0.973 4.365 -5.332 1.00 87.38 177 ILE A CA 1
ATOM 1381 C C . ILE A 1 177 ? -0.111 4.502 -6.389 1.00 87.38 177 ILE A C 1
ATOM 1383 O O . ILE A 1 177 ? -0.507 3.511 -7.010 1.00 87.38 177 ILE A O 1
ATOM 1387 N N . LYS A 1 178 ? -0.563 5.736 -6.644 1.00 86.44 178 LYS A N 1
ATOM 1388 C CA . LYS A 1 178 ? -1.554 5.984 -7.691 1.00 86.44 178 LYS A CA 1
ATOM 1389 C C . LYS A 1 178 ? -1.046 5.500 -9.052 1.00 86.44 178 LYS A C 1
ATOM 1391 O O . LYS A 1 178 ? -1.797 4.830 -9.760 1.00 86.44 178 LYS A O 1
ATOM 1396 N N . SER A 1 179 ? 0.198 5.809 -9.428 1.00 84.88 179 SER A N 1
ATOM 1397 C CA . SER A 1 179 ? 0.748 5.400 -10.729 1.00 84.88 179 SER A CA 1
ATOM 1398 C C . SER A 1 179 ? 0.845 3.878 -10.860 1.00 84.88 179 SER A C 1
ATOM 1400 O O . SER A 1 179 ? 0.525 3.326 -11.918 1.00 84.88 179 SER A O 1
ATOM 1402 N N . ARG A 1 180 ? 1.210 3.192 -9.771 1.00 85.19 180 ARG A N 1
ATOM 1403 C CA . ARG A 1 180 ? 1.405 1.742 -9.738 1.00 85.19 180 ARG A CA 1
ATOM 1404 C C . ARG A 1 180 ? 0.106 0.944 -9.746 1.00 85.19 180 ARG A C 1
ATOM 1406 O O . ARG A 1 180 ? -0.023 0.003 -10.534 1.00 85.19 180 ARG A O 1
ATOM 1413 N N . PHE A 1 181 ? -0.828 1.269 -8.855 1.00 84.06 181 PHE A N 1
ATOM 1414 C CA . PHE A 1 181 ? -2.057 0.492 -8.673 1.00 84.06 181 PHE A CA 1
ATOM 1415 C C . PHE A 1 181 ? -3.186 0.956 -9.601 1.00 84.06 181 PHE A C 1
ATOM 1417 O O . PHE A 1 181 ? -4.022 0.138 -9.994 1.00 84.06 181 PHE A O 1
ATOM 1424 N N . ARG A 1 182 ? -3.158 2.227 -10.033 1.00 83.44 182 ARG A N 1
ATOM 1425 C CA . ARG A 1 182 ? -4.093 2.912 -10.953 1.00 83.44 182 ARG A CA 1
ATOM 1426 C C . ARG A 1 182 ? -5.538 3.056 -10.465 1.00 83.44 182 ARG A C 1
ATOM 1428 O O . ARG A 1 182 ? -6.147 4.092 -10.719 1.00 83.44 182 ARG A O 1
ATOM 1435 N N . SER A 1 183 ? -6.072 2.053 -9.779 1.00 83.62 183 SER A N 1
ATOM 1436 C CA . SER A 1 183 ? -7.458 1.969 -9.309 1.00 83.62 183 SER A CA 1
ATOM 1437 C C . SER A 1 183 ? -7.549 2.074 -7.790 1.00 83.62 183 SER A C 1
ATOM 1439 O O . SER A 1 183 ? -6.751 1.446 -7.091 1.00 83.62 183 SER A O 1
ATOM 1441 N N . ILE A 1 184 ? -8.573 2.775 -7.302 1.00 84.62 184 ILE A N 1
ATOM 1442 C CA . ILE A 1 184 ? -8.852 2.959 -5.869 1.00 84.62 184 ILE A CA 1
ATOM 1443 C C . ILE A 1 184 ? -9.083 1.621 -5.163 1.00 84.62 184 ILE A C 1
ATOM 1445 O O . ILE A 1 184 ? -8.483 1.383 -4.124 1.00 84.62 184 ILE A O 1
ATOM 1449 N N . ASP A 1 185 ? -9.834 0.701 -5.773 1.00 84.44 185 ASP A N 1
ATOM 1450 C CA . ASP A 1 185 ? -10.193 -0.605 -5.181 1.00 84.44 185 ASP A CA 1
ATOM 1451 C C . ASP A 1 185 ? -9.004 -1.489 -4.785 1.00 84.44 185 ASP A C 1
ATOM 1453 O O . ASP A 1 185 ? -9.117 -2.412 -3.970 1.00 84.44 185 ASP A O 1
ATOM 1457 N N . LYS A 1 186 ? -7.845 -1.232 -5.399 1.00 83.94 186 LYS A N 1
ATOM 1458 C CA . LYS A 1 186 ? -6.614 -1.972 -5.116 1.00 83.94 186 LYS A CA 1
ATOM 1459 C C . LYS A 1 186 ? -5.882 -1.447 -3.889 1.00 83.94 186 LYS A C 1
ATOM 1461 O O . LYS A 1 186 ? -5.041 -2.173 -3.379 1.00 83.94 186 LYS A O 1
ATOM 1466 N N . VAL A 1 187 ? -6.183 -0.225 -3.451 1.00 85.69 187 VAL A N 1
ATOM 1467 C CA . VAL A 1 187 ? -5.450 0.479 -2.390 1.00 85.69 187 VAL A CA 1
ATOM 1468 C C . VAL A 1 187 ? -6.333 0.910 -1.223 1.00 85.69 187 VAL A C 1
ATOM 1470 O O . VAL A 1 187 ? -5.809 1.077 -0.130 1.00 85.69 187 VAL A O 1
ATOM 1473 N N . LEU A 1 188 ? -7.647 1.047 -1.418 1.00 86.38 188 LEU A N 1
ATOM 1474 C CA . LEU A 1 188 ? -8.619 1.402 -0.382 1.00 86.38 188 LEU A CA 1
ATOM 1475 C C . LEU A 1 188 ? -9.832 0.469 -0.456 1.00 86.38 188 LEU A C 1
ATOM 1477 O O . LEU A 1 188 ? -10.252 0.081 -1.548 1.00 86.38 188 LEU A O 1
ATOM 1481 N N . SER A 1 189 ? -10.390 0.102 0.696 1.00 86.06 189 SER A N 1
ATOM 1482 C CA . SER A 1 189 ? -11.672 -0.610 0.802 1.00 86.06 189 SER A CA 1
ATOM 1483 C C . SER A 1 189 ? -12.324 -0.364 2.151 1.00 86.06 189 SER A C 1
ATOM 1485 O O . SER A 1 189 ? -11.620 -0.118 3.126 1.00 86.06 189 SER A O 1
ATOM 1487 N N . ALA A 1 190 ? -13.650 -0.411 2.203 1.00 87.38 190 ALA A N 1
ATOM 1488 C CA . ALA A 1 190 ? -14.429 -0.173 3.412 1.00 87.38 190 ALA A CA 1
ATOM 1489 C C . ALA A 1 190 ? -14.982 -1.506 3.930 1.00 87.38 190 ALA A C 1
ATOM 1491 O O . ALA A 1 190 ? -16.123 -1.849 3.645 1.00 87.38 190 ALA A O 1
ATOM 1492 N N . ASP A 1 191 ? -14.146 -2.267 4.640 1.00 85.69 191 ASP A N 1
ATOM 1493 C CA . ASP A 1 191 ? -14.497 -3.611 5.133 1.00 85.69 191 ASP A CA 1
ATOM 1494 C C . ASP A 1 191 ? -14.334 -3.748 6.660 1.00 85.69 191 ASP A C 1
ATOM 1496 O O . ASP A 1 191 ? -14.441 -4.851 7.192 1.00 85.69 191 ASP A O 1
ATOM 1500 N N . VAL A 1 192 ? -14.041 -2.657 7.384 1.00 85.06 192 VAL A N 1
ATOM 1501 C CA . VAL A 1 192 ? -13.842 -2.697 8.844 1.00 85.06 192 VAL A CA 1
ATOM 1502 C C . VAL A 1 192 ? -15.144 -2.353 9.558 1.00 85.06 192 VAL A C 1
ATOM 1504 O O . VAL A 1 192 ? -15.615 -1.220 9.504 1.00 85.06 192 VAL A O 1
ATOM 1507 N N . THR A 1 193 ? -15.720 -3.319 10.263 1.00 84.75 193 THR A N 1
ATOM 1508 C CA . THR A 1 193 ? -16.867 -3.087 11.147 1.00 84.75 193 THR A CA 1
ATOM 1509 C C . THR A 1 193 ? -16.344 -2.793 12.545 1.00 84.75 193 THR A C 1
ATOM 1511 O O . THR A 1 193 ? -15.603 -3.604 13.099 1.00 84.75 193 THR A O 1
ATOM 1514 N N . VAL A 1 194 ? -16.707 -1.641 13.108 1.00 83.81 194 VAL A N 1
ATOM 1515 C CA . VAL A 1 194 ? -16.319 -1.229 14.464 1.00 83.81 194 VAL A CA 1
ATOM 1516 C C . VAL A 1 194 ? -17.582 -1.130 15.312 1.00 83.81 194 VAL A C 1
ATOM 1518 O O . VAL A 1 194 ? -18.526 -0.436 14.944 1.00 83.81 194 VAL A O 1
ATOM 1521 N N . ALA A 1 195 ? -17.612 -1.846 16.429 1.00 82.88 195 ALA A N 1
ATOM 1522 C CA . ALA A 1 195 ? -18.687 -1.793 17.405 1.00 82.88 195 ALA A CA 1
ATOM 1523 C C . ALA A 1 195 ? -18.451 -0.672 18.432 1.00 82.88 195 ALA A C 1
ATOM 1525 O O . ALA A 1 195 ? -17.331 -0.195 18.629 1.00 82.88 195 ALA A O 1
ATOM 1526 N N . ALA A 1 196 ? -19.525 -0.246 19.102 1.00 76.44 196 ALA A N 1
ATOM 1527 C CA . ALA A 1 196 ? -19.495 0.860 20.064 1.00 76.44 196 ALA A CA 1
ATOM 1528 C C . ALA A 1 196 ? -18.606 0.584 21.294 1.00 76.44 196 ALA A C 1
ATOM 1530 O O . ALA A 1 196 ? -18.132 1.517 21.939 1.00 76.44 196 ALA A O 1
ATOM 1531 N N . ASP A 1 197 ? -18.352 -0.689 21.597 1.00 75.00 197 ASP A N 1
ATOM 1532 C CA . ASP A 1 197 ? -17.454 -1.151 22.659 1.00 75.00 197 ASP A CA 1
ATOM 1533 C C . ASP A 1 197 ? -15.965 -1.129 22.254 1.00 75.00 197 ASP A C 1
ATOM 1535 O O . ASP A 1 197 ? -15.101 -1.483 23.057 1.00 75.00 197 ASP A O 1
ATOM 1539 N N . GLY A 1 198 ? -15.652 -0.726 21.017 1.00 74.94 198 GLY A N 1
ATOM 1540 C CA . GLY A 1 198 ? -14.299 -0.724 20.463 1.00 74.94 198 GLY A CA 1
ATOM 1541 C C . GLY A 1 198 ? -13.847 -2.074 19.897 1.00 74.94 198 GLY A C 1
ATOM 1542 O O . GLY A 1 198 ? -12.708 -2.188 19.434 1.00 74.94 198 GLY A O 1
ATOM 1543 N N . ALA A 1 199 ? -14.699 -3.106 19.895 1.00 83.94 199 ALA A N 1
ATOM 1544 C CA . ALA A 1 199 ? -14.419 -4.337 19.162 1.00 83.94 199 ALA A CA 1
ATOM 1545 C C . ALA A 1 199 ? -14.507 -4.079 17.653 1.00 83.94 199 ALA A C 1
ATOM 1547 O O . ALA A 1 199 ? -15.409 -3.391 17.179 1.00 83.94 199 ALA A O 1
ATOM 1548 N N . PHE A 1 200 ? -13.581 -4.638 16.877 1.00 85.69 200 PHE A N 1
ATOM 1549 C CA . PHE A 1 200 ? -13.617 -4.524 15.423 1.00 85.69 200 PHE A CA 1
ATOM 1550 C C . PHE A 1 200 ? -13.433 -5.875 14.742 1.00 85.69 200 PHE A C 1
ATOM 1552 O O . PHE A 1 200 ? -12.724 -6.756 15.236 1.00 85.69 200 PHE A O 1
ATOM 1559 N N . SER A 1 201 ? -14.064 -6.018 13.580 1.00 87.25 201 SER A N 1
ATOM 1560 C CA . SER A 1 201 ? -13.922 -7.176 12.706 1.00 87.25 201 SER A CA 1
ATOM 1561 C C . SER A 1 201 ? -13.841 -6.743 11.246 1.00 87.25 201 SER A C 1
ATOM 1563 O O . SER A 1 201 ? -14.530 -5.811 10.831 1.00 87.25 201 SER A O 1
ATOM 1565 N N . ALA A 1 202 ? -12.980 -7.397 10.472 1.00 88.88 202 ALA A N 1
ATOM 1566 C CA . ALA A 1 202 ? -12.846 -7.156 9.044 1.00 88.88 202 ALA A CA 1
ATOM 1567 C C . ALA A 1 202 ? -12.573 -8.456 8.285 1.00 88.88 202 ALA A C 1
ATOM 1569 O O . ALA A 1 202 ? -11.692 -9.231 8.664 1.00 88.88 202 ALA A O 1
ATOM 1570 N N . ASP A 1 203 ? -13.271 -8.636 7.168 1.00 87.56 203 ASP A N 1
ATOM 1571 C CA . ASP A 1 203 ? -13.038 -9.734 6.234 1.00 87.56 203 ASP A CA 1
ATOM 1572 C C . ASP A 1 203 ? -12.105 -9.251 5.113 1.00 87.56 203 ASP A C 1
ATOM 1574 O O . ASP A 1 203 ? -12.508 -8.636 4.123 1.00 87.56 203 ASP A O 1
ATOM 1578 N N . ILE A 1 204 ? -10.810 -9.521 5.266 1.00 86.88 204 ILE A N 1
ATOM 1579 C CA . ILE A 1 204 ? -9.774 -9.090 4.327 1.00 86.88 204 ILE A CA 1
ATOM 1580 C C . ILE A 1 204 ? -9.718 -10.067 3.157 1.00 86.88 204 ILE A C 1
ATOM 1582 O O . ILE A 1 204 ? -9.115 -11.140 3.232 1.00 86.88 204 ILE A O 1
ATOM 1586 N N . LYS A 1 205 ? -10.316 -9.671 2.030 1.00 87.62 205 LYS A N 1
ATOM 1587 C CA . LYS A 1 205 ? -10.237 -10.425 0.774 1.00 87.62 205 LYS A CA 1
ATOM 1588 C C . LYS A 1 205 ? -8.923 -10.148 0.035 1.00 87.62 205 LYS A C 1
ATOM 1590 O O . LYS A 1 205 ? -8.737 -9.092 -0.575 1.00 87.62 205 LYS A O 1
ATOM 1595 N N . ILE A 1 206 ? -8.034 -11.136 0.028 1.00 86.06 206 ILE A N 1
ATOM 1596 C CA . ILE A 1 206 ? -6.810 -11.175 -0.777 1.00 86.06 206 ILE A CA 1
ATOM 1597 C C . ILE A 1 206 ? -7.146 -11.831 -2.120 1.00 86.06 206 ILE A C 1
ATOM 1599 O O . ILE A 1 206 ? -7.485 -13.010 -2.187 1.00 86.06 206 ILE A O 1
ATOM 1603 N N . ARG A 1 207 ? -7.080 -11.058 -3.210 1.00 85.12 207 ARG A N 1
ATOM 1604 C CA . ARG A 1 207 ? -7.364 -11.568 -4.564 1.00 85.12 207 ARG A CA 1
ATOM 1605 C C . ARG A 1 207 ? -6.317 -12.590 -5.018 1.00 85.12 207 ARG A C 1
ATOM 1607 O O . ARG A 1 207 ? -5.151 -12.508 -4.631 1.00 85.12 207 ARG A O 1
ATOM 1614 N N . GLU A 1 208 ? -6.726 -13.482 -5.907 1.00 84.88 208 GLU A N 1
ATOM 1615 C CA . GLU A 1 208 ? -5.820 -14.432 -6.551 1.00 84.88 208 GLU A CA 1
ATOM 1616 C C . GLU A 1 208 ? -4.803 -13.724 -7.458 1.00 84.88 208 GLU A C 1
ATOM 1618 O O . GLU A 1 208 ? -5.008 -12.585 -7.898 1.00 84.88 208 GLU A O 1
ATOM 1623 N N . GLY A 1 209 ? -3.678 -14.388 -7.736 1.00 81.50 209 GLY A N 1
ATOM 1624 C CA . GLY A 1 209 ? -2.636 -13.826 -8.598 1.00 81.50 209 GLY A CA 1
ATOM 1625 C C . GLY A 1 209 ? -1.834 -12.699 -7.935 1.00 81.50 209 GLY A C 1
ATOM 1626 O O . GLY A 1 209 ? -1.238 -11.861 -8.617 1.00 81.50 209 GLY A O 1
ATOM 1627 N N . LEU A 1 210 ? -1.817 -12.637 -6.603 1.00 85.88 210 LEU A N 1
ATOM 1628 C CA . LEU A 1 210 ? -0.957 -11.731 -5.839 1.00 85.88 210 LEU A CA 1
ATOM 1629 C C . LEU A 1 210 ? 0.415 -12.343 -5.542 1.00 85.88 210 LEU A C 1
ATOM 1631 O O . LEU A 1 210 ? 0.671 -13.518 -5.808 1.00 85.88 210 LEU A O 1
ATOM 1635 N N . ALA A 1 211 ? 1.318 -11.510 -5.025 1.00 87.06 211 ALA A N 1
ATOM 1636 C CA . ALA A 1 211 ? 2.675 -11.916 -4.698 1.00 87.06 211 ALA A CA 1
ATOM 1637 C C . ALA A 1 211 ? 2.693 -13.015 -3.614 1.00 87.06 211 ALA A C 1
ATOM 1639 O O . ALA A 1 211 ? 1.891 -12.955 -2.675 1.00 87.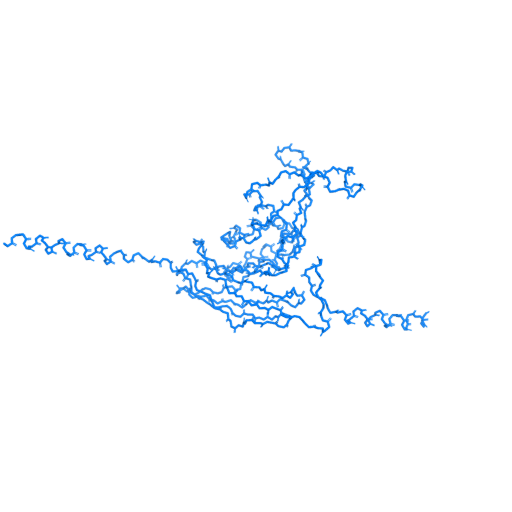06 211 ALA A O 1
ATOM 1640 N N . PRO A 1 212 ? 3.588 -14.009 -3.713 1.00 89.50 212 PRO A N 1
ATOM 1641 C CA . PRO A 1 212 ? 3.776 -14.992 -2.658 1.00 89.50 212 PRO A CA 1
ATOM 1642 C C . PRO A 1 212 ? 4.662 -14.452 -1.531 1.00 89.50 212 PRO A C 1
ATOM 1644 O O . PRO A 1 212 ? 5.480 -13.556 -1.757 1.00 89.50 212 PRO A O 1
ATOM 1647 N N . GLY A 1 213 ? 4.565 -15.055 -0.351 1.00 88.94 213 GLY A N 1
ATOM 1648 C CA . GLY A 1 213 ? 5.369 -14.729 0.829 1.00 88.94 213 GLY A CA 1
ATOM 1649 C C . GLY A 1 213 ? 4.546 -14.096 1.945 1.00 88.94 213 GLY A C 1
ATOM 1650 O O . GLY A 1 213 ? 3.319 -14.206 1.962 1.00 88.94 213 GLY A O 1
ATOM 1651 N N . LYS A 1 214 ? 5.230 -13.448 2.889 1.00 90.88 214 LYS A N 1
ATOM 1652 C CA . LYS A 1 214 ? 4.621 -12.875 4.090 1.00 90.88 214 LYS A CA 1
ATOM 1653 C C . LYS A 1 214 ? 3.950 -11.536 3.817 1.00 90.88 214 LYS A C 1
ATOM 1655 O O . LYS A 1 214 ? 4.454 -10.686 3.078 1.00 90.88 214 LYS A O 1
ATOM 1660 N N . TYR A 1 215 ? 2.819 -11.353 4.473 1.00 91.31 215 TYR A N 1
ATOM 1661 C CA . TYR A 1 215 ? 2.012 -10.150 4.506 1.00 91.31 215 TYR A CA 1
ATOM 1662 C C . TYR A 1 215 ? 1.829 -9.741 5.957 1.00 91.31 215 TYR A C 1
ATOM 1664 O O . TYR A 1 215 ? 1.628 -10.590 6.824 1.00 91.31 215 TYR A O 1
ATOM 1672 N N . ASN A 1 216 ? 1.866 -8.437 6.198 1.00 91.12 216 ASN A N 1
ATOM 1673 C CA . ASN A 1 216 ? 1.657 -7.866 7.517 1.00 91.12 216 ASN A CA 1
ATOM 1674 C C . ASN A 1 216 ? 0.324 -7.122 7.548 1.00 91.12 216 ASN A C 1
ATOM 1676 O O . ASN A 1 216 ? -0.045 -6.463 6.572 1.00 91.12 216 ASN A O 1
ATOM 1680 N N . ILE A 1 217 ? -0.362 -7.215 8.684 1.00 89.31 217 ILE A N 1
ATOM 1681 C CA . ILE A 1 217 ? -1.584 -6.480 9.003 1.00 89.31 217 ILE A CA 1
ATOM 1682 C C . ILE A 1 217 ? -1.340 -5.721 10.304 1.00 89.31 217 ILE A C 1
ATOM 1684 O O . ILE A 1 217 ? -0.952 -6.317 11.309 1.00 89.31 217 ILE A O 1
ATOM 1688 N N . VAL A 1 218 ? -1.593 -4.415 10.296 1.00 88.12 218 VAL A N 1
ATOM 1689 C CA . VAL A 1 218 ? -1.547 -3.572 11.498 1.00 88.12 218 VAL A CA 1
ATOM 1690 C C . VAL A 1 218 ? -2.856 -2.809 11.627 1.00 88.12 218 VAL A C 1
ATOM 1692 O O . VAL A 1 218 ? -3.285 -2.160 10.673 1.00 88.12 218 VAL A O 1
ATOM 1695 N N . ALA A 1 219 ? -3.460 -2.848 12.815 1.00 85.44 219 ALA A N 1
ATOM 1696 C CA . ALA A 1 219 ? -4.536 -1.936 13.170 1.00 85.44 219 ALA A CA 1
ATOM 1697 C C . ALA A 1 219 ? -3.958 -0.596 13.615 1.00 85.44 219 ALA A C 1
ATOM 1699 O O . ALA A 1 219 ? -3.022 -0.538 14.415 1.00 85.44 219 ALA A O 1
ATOM 1700 N N . VAL A 1 220 ? -4.536 0.478 13.095 1.00 84.50 220 VAL A N 1
ATOM 1701 C CA . VAL A 1 220 ? -4.198 1.855 13.427 1.00 84.50 220 VAL A CA 1
ATOM 1702 C C . VAL A 1 220 ? -5.471 2.590 13.814 1.00 84.50 220 VAL A C 1
ATOM 1704 O O . VAL A 1 220 ? -6.454 2.556 13.080 1.00 84.50 220 VAL A O 1
ATOM 1707 N N . THR A 1 221 ? -5.456 3.266 14.954 1.00 82.12 221 THR A N 1
ATOM 1708 C CA . THR A 1 221 ? -6.589 4.075 15.417 1.00 82.12 221 THR A CA 1
ATOM 1709 C C . THR A 1 221 ? -6.479 5.519 14.928 1.00 82.12 221 THR A C 1
ATOM 1711 O O . THR A 1 221 ? -5.402 5.979 14.523 1.00 82.12 221 THR A O 1
ATOM 1714 N N . GLY A 1 222 ? -7.583 6.268 14.993 1.00 69.50 222 GLY A N 1
ATOM 1715 C CA . GLY A 1 222 ? -7.598 7.713 14.736 1.00 69.50 222 GLY A CA 1
ATOM 1716 C C . GLY A 1 222 ? -6.572 8.494 15.571 1.00 69.50 222 GLY A C 1
ATOM 1717 O O . GLY A 1 222 ? -5.931 9.411 15.051 1.00 69.50 222 GLY A O 1
ATOM 1718 N N . SER A 1 223 ? -6.314 8.074 16.816 1.00 70.88 223 SER A N 1
ATOM 1719 C CA . SER A 1 223 ? -5.265 8.632 17.690 1.00 70.88 223 SER A CA 1
ATOM 1720 C C . SER A 1 223 ? -3.827 8.214 17.340 1.00 70.88 223 SER A C 1
ATOM 1722 O O . SER A 1 223 ? -2.896 8.516 18.086 1.00 70.88 223 SER A O 1
ATOM 1724 N N . LYS A 1 224 ? -3.604 7.571 16.183 1.00 78.69 224 LYS A N 1
ATOM 1725 C CA . LYS A 1 224 ? -2.295 7.097 15.682 1.00 78.69 224 LYS A CA 1
ATOM 1726 C C . LYS A 1 224 ? -1.663 5.971 16.507 1.00 78.69 224 LYS A C 1
ATOM 1728 O O . LYS A 1 224 ? -0.479 5.679 16.310 1.00 78.69 224 LYS A O 1
ATOM 1733 N N . GLN A 1 225 ? -2.420 5.313 17.382 1.00 79.75 225 GLN A N 1
ATOM 1734 C CA . GLN A 1 225 ? -1.942 4.119 18.078 1.00 79.75 225 GLN A CA 1
ATOM 1735 C C . GLN A 1 225 ? -1.934 2.935 17.120 1.00 79.75 225 GLN A C 1
ATOM 1737 O O . GLN A 1 225 ? -2.798 2.826 16.251 1.00 79.75 225 GLN A O 1
ATOM 1742 N N . LYS A 1 226 ? -0.935 2.062 17.258 1.00 83.38 226 LYS A N 1
ATOM 1743 C CA . LYS A 1 226 ? -0.720 0.926 16.357 1.00 83.38 226 LYS A CA 1
ATOM 1744 C C . LYS A 1 226 ? -0.706 -0.375 17.135 1.00 83.38 226 LYS A C 1
ATOM 1746 O O . LYS A 1 226 ? -0.122 -0.434 18.215 1.00 83.38 226 LYS A O 1
ATOM 1751 N N . SER A 1 227 ? -1.310 -1.407 16.562 1.00 83.00 227 SER A N 1
ATOM 1752 C CA . SER A 1 227 ? -1.212 -2.764 17.086 1.00 83.00 227 SER A CA 1
ATOM 1753 C C . SER A 1 227 ? 0.152 -3.365 16.764 1.00 83.00 227 SER A C 1
ATOM 1755 O O . SER A 1 227 ? 0.866 -2.904 15.866 1.00 83.00 227 SER A O 1
ATOM 1757 N N . ALA A 1 228 ? 0.482 -4.466 17.438 1.00 83.81 228 ALA A N 1
ATOM 1758 C CA . ALA A 1 228 ? 1.508 -5.363 16.927 1.00 83.81 228 ALA A CA 1
ATOM 1759 C C . ALA A 1 228 ? 1.110 -5.867 15.518 1.00 83.81 228 ALA A C 1
ATOM 1761 O O . ALA A 1 228 ? -0.085 -6.070 15.262 1.00 83.81 228 ALA A O 1
ATOM 1762 N N . PRO A 1 229 ? 2.073 -6.043 14.595 1.00 85.62 229 PRO A N 1
ATOM 1763 C CA . PRO A 1 229 ? 1.791 -6.579 13.271 1.00 85.62 229 PRO A CA 1
ATOM 1764 C C . PRO A 1 229 ? 1.439 -8.064 13.366 1.00 85.62 229 PRO A C 1
ATOM 1766 O O . PRO A 1 229 ? 2.238 -8.860 13.858 1.00 85.62 229 PRO A O 1
ATOM 1769 N N . ALA A 1 230 ? 0.272 -8.451 12.852 1.00 88.12 230 ALA A N 1
ATOM 1770 C CA . ALA A 1 230 ? -0.007 -9.856 12.577 1.00 88.12 230 ALA A CA 1
ATOM 1771 C C . ALA A 1 230 ? 0.531 -10.224 11.198 1.00 88.12 230 ALA A C 1
ATOM 1773 O O . ALA A 1 230 ? 0.420 -9.447 10.248 1.00 88.12 230 ALA A O 1
ATOM 1774 N N . VAL A 1 231 ? 1.110 -11.417 11.098 1.00 90.81 231 VAL A N 1
ATOM 1775 C CA . VAL A 1 231 ? 1.762 -11.898 9.880 1.00 90.81 231 VAL A CA 1
ATOM 1776 C C . VAL A 1 231 ? 1.016 -13.116 9.358 1.00 90.81 231 VAL A C 1
ATOM 1778 O O . VAL A 1 231 ? 0.759 -14.056 10.108 1.00 90.81 231 VAL A O 1
ATOM 1781 N N . PHE A 1 232 ? 0.714 -13.119 8.064 1.00 91.25 232 PHE A N 1
ATOM 1782 C CA . PHE A 1 232 ? 0.213 -14.293 7.354 1.00 91.25 232 PHE A CA 1
ATOM 1783 C C . PHE A 1 232 ? 1.011 -14.522 6.071 1.00 91.25 232 PHE A C 1
ATOM 1785 O O . PHE A 1 232 ? 1.630 -13.605 5.536 1.00 91.25 232 PHE A O 1
ATOM 1792 N N . GLU A 1 233 ? 1.009 -15.744 5.558 1.00 90.94 233 GLU A N 1
ATOM 1793 C CA . GLU A 1 233 ? 1.756 -16.126 4.363 1.00 90.94 233 GLU A CA 1
ATOM 1794 C C . GLU A 1 233 ? 0.816 -16.473 3.203 1.00 90.94 233 GLU A C 1
ATOM 1796 O O . GLU A 1 233 ? -0.066 -17.314 3.339 1.00 90.94 233 GLU A O 1
ATOM 1801 N N . ASN A 1 234 ? 1.016 -15.869 2.033 1.00 89.62 234 ASN A N 1
ATOM 1802 C CA . ASN A 1 234 ? 0.347 -16.285 0.802 1.00 89.62 234 ASN A CA 1
ATOM 1803 C C . ASN A 1 234 ? 1.269 -17.217 0.008 1.00 89.62 234 ASN A C 1
ATOM 1805 O O . ASN A 1 234 ? 2.313 -16.792 -0.491 1.00 89.62 234 ASN A O 1
ATOM 1809 N N . LYS A 1 235 ? 0.883 -18.480 -0.133 1.00 88.94 235 LYS A N 1
ATOM 1810 C CA . LYS A 1 235 ? 1.619 -19.497 -0.884 1.00 88.94 235 LYS A CA 1
ATOM 1811 C C . LYS A 1 235 ? 1.040 -19.610 -2.285 1.00 88.94 235 LYS A C 1
ATOM 1813 O O . LYS A 1 235 ? -0.173 -19.626 -2.462 1.00 88.94 235 LYS A O 1
ATOM 1818 N N . ILE A 1 236 ? 1.909 -19.697 -3.283 1.00 87.31 236 ILE A N 1
ATOM 1819 C CA . ILE A 1 236 ? 1.519 -20.060 -4.648 1.00 87.31 236 ILE A CA 1
ATOM 1820 C C . ILE A 1 236 ? 2.221 -21.362 -5.011 1.00 87.31 236 ILE A C 1
ATOM 1822 O O . ILE A 1 236 ? 3.359 -21.591 -4.600 1.00 87.31 236 ILE A O 1
ATOM 1826 N N . SER A 1 237 ? 1.547 -22.195 -5.789 1.00 84.75 237 SER A N 1
ATOM 1827 C CA . SER A 1 237 ? 2.081 -23.443 -6.320 1.00 84.75 237 SER A CA 1
ATOM 1828 C C . SER A 1 237 ? 1.906 -23.480 -7.833 1.00 84.75 237 SER A C 1
ATOM 1830 O O . SER A 1 237 ? 1.060 -22.782 -8.402 1.00 84.75 237 SER A O 1
ATOM 1832 N N . PHE A 1 238 ? 2.721 -24.301 -8.496 1.00 80.56 238 PHE A N 1
ATOM 1833 C CA . PHE A 1 238 ? 2.551 -24.585 -9.916 1.00 80.56 238 PHE A CA 1
ATOM 1834 C C . PHE A 1 238 ? 1.108 -25.067 -10.167 1.00 80.56 238 PHE A C 1
ATOM 1836 O O . PHE A 1 238 ? 0.629 -25.913 -9.408 1.00 80.56 238 PHE A O 1
ATOM 1843 N N . PRO A 1 239 ? 0.388 -24.524 -11.171 1.00 82.38 239 PRO A N 1
ATOM 1844 C CA . PRO A 1 239 ? 0.882 -23.818 -12.366 1.00 82.38 239 PRO A CA 1
ATOM 1845 C C . PRO A 1 239 ? 1.006 -22.286 -12.278 1.00 82.38 239 PRO A C 1
ATOM 1847 O O . PRO A 1 239 ? 1.266 -21.620 -13.286 1.00 82.38 239 PRO A O 1
ATOM 1850 N N . VAL A 1 240 ? 0.797 -21.695 -11.102 1.00 86.75 240 VAL A N 1
ATOM 1851 C CA . VAL A 1 240 ? 0.841 -20.242 -10.906 1.00 86.75 240 VAL A CA 1
ATOM 1852 C C . VAL A 1 240 ? 2.271 -19.793 -10.611 1.00 86.75 240 VAL A C 1
ATOM 1854 O O . VAL A 1 240 ? 2.879 -20.218 -9.630 1.00 86.75 240 VAL A O 1
ATOM 1857 N N . LEU A 1 241 ? 2.807 -18.899 -11.446 1.00 85.69 241 LEU A N 1
ATOM 1858 C CA . LEU A 1 241 ? 4.161 -18.360 -11.309 1.00 85.69 241 LEU A CA 1
ATOM 1859 C C . LEU A 1 241 ? 4.141 -16.870 -10.991 1.00 85.69 241 LEU A C 1
ATOM 1861 O O . LEU A 1 241 ? 3.388 -16.095 -11.584 1.00 85.69 241 LEU A O 1
ATOM 1865 N N . TYR A 1 242 ? 5.010 -16.462 -10.069 1.00 86.62 242 TYR A N 1
ATOM 1866 C CA . TYR A 1 242 ? 5.161 -15.065 -9.683 1.00 86.62 242 TYR A CA 1
ATOM 1867 C C . TYR A 1 242 ? 6.045 -14.295 -10.666 1.00 86.62 242 TYR A C 1
ATOM 1869 O O . TYR A 1 242 ? 7.224 -14.601 -10.844 1.00 86.62 242 TYR A O 1
ATOM 1877 N N . LEU A 1 243 ? 5.502 -13.223 -11.239 1.00 86.56 243 LEU A N 1
ATOM 1878 C CA . LEU A 1 243 ? 6.230 -12.302 -12.103 1.00 86.56 243 LEU A CA 1
ATOM 1879 C C . LEU A 1 243 ? 6.782 -11.144 -11.266 1.00 86.56 243 LEU A C 1
ATOM 1881 O O . LEU A 1 243 ? 6.088 -10.158 -11.006 1.00 86.56 243 LEU A O 1
ATOM 1885 N N . LYS A 1 244 ? 8.059 -11.234 -10.874 1.00 83.50 244 LYS A N 1
ATOM 1886 C CA . LYS A 1 244 ? 8.730 -10.254 -9.993 1.00 83.50 244 LYS A CA 1
ATOM 1887 C C . LYS A 1 244 ? 8.577 -8.804 -10.464 1.00 83.50 244 LYS A C 1
ATOM 1889 O O . LYS A 1 244 ? 8.305 -7.925 -9.654 1.00 83.50 244 LYS A O 1
ATOM 1894 N N . THR A 1 245 ? 8.712 -8.556 -11.766 1.00 77.75 245 THR A N 1
ATOM 1895 C CA . THR A 1 245 ? 8.603 -7.205 -12.341 1.00 77.75 245 THR A CA 1
ATOM 1896 C C . THR A 1 245 ? 7.171 -6.675 -12.306 1.00 77.75 245 THR A C 1
ATOM 1898 O O . THR A 1 245 ? 6.954 -5.496 -12.033 1.00 77.75 245 THR A O 1
ATOM 1901 N N . ALA A 1 246 ? 6.190 -7.541 -12.565 1.00 75.88 246 ALA A N 1
ATOM 1902 C CA . ALA A 1 246 ? 4.780 -7.165 -12.596 1.00 75.88 246 ALA A C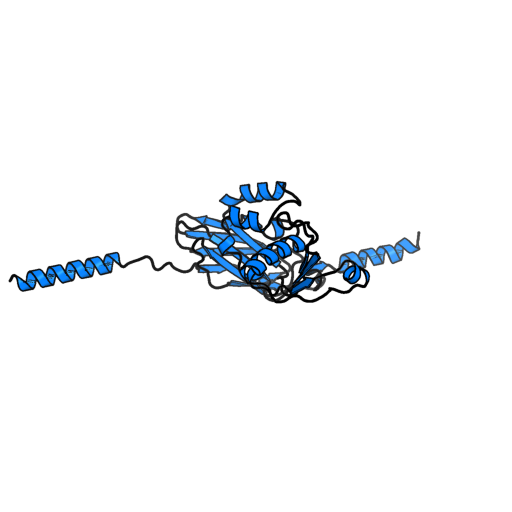A 1
ATOM 1903 C C . ALA A 1 246 ? 4.146 -7.125 -11.198 1.00 75.88 246 ALA A C 1
ATOM 1905 O O . ALA A 1 246 ? 3.086 -6.521 -11.034 1.00 75.88 246 ALA A O 1
ATOM 1906 N N . GLY A 1 247 ? 4.775 -7.737 -10.188 1.00 80.00 247 GLY A N 1
ATOM 1907 C CA . GLY A 1 247 ? 4.237 -7.824 -8.829 1.00 80.00 247 GLY A CA 1
ATOM 1908 C C . GLY A 1 247 ? 2.997 -8.698 -8.704 1.00 80.00 247 GLY A C 1
ATOM 1909 O O . GLY A 1 247 ? 2.251 -8.560 -7.738 1.00 80.00 247 GLY A O 1
ATOM 1910 N N . THR A 1 248 ? 2.735 -9.541 -9.698 1.00 84.06 248 THR A N 1
ATOM 1911 C CA . THR A 1 248 ? 1.538 -10.378 -9.795 1.00 84.06 248 THR A CA 1
ATOM 1912 C C . THR A 1 248 ? 1.936 -11.788 -10.182 1.00 84.06 248 THR A C 1
ATOM 1914 O O . THR A 1 248 ? 2.949 -11.996 -10.849 1.00 84.06 248 THR A O 1
ATOM 1917 N N . SER A 1 249 ? 1.122 -12.751 -9.787 1.00 84.75 249 SER A N 1
ATOM 1918 C CA . SER A 1 249 ? 1.261 -14.144 -10.181 1.00 84.75 249 SER A CA 1
ATOM 1919 C C . SER A 1 249 ? 0.271 -14.466 -11.297 1.00 84.75 249 SER A C 1
ATOM 1921 O O . SER A 1 249 ? -0.846 -13.951 -11.305 1.00 84.75 249 SER A O 1
ATOM 1923 N N . MET A 1 250 ? 0.692 -15.282 -12.258 1.00 84.94 250 MET A N 1
ATOM 1924 C CA . MET A 1 250 ? -0.104 -15.653 -13.426 1.00 84.94 250 MET A CA 1
ATOM 1925 C C . MET A 1 250 ? -0.040 -17.162 -13.633 1.00 84.94 250 MET A C 1
ATOM 1927 O O . MET A 1 250 ? 1.005 -17.779 -13.431 1.00 84.94 250 MET A O 1
ATOM 1931 N N . ASN A 1 251 ? -1.161 -17.754 -14.035 1.00 86.00 251 ASN A N 1
ATOM 1932 C CA . ASN A 1 251 ? -1.195 -19.152 -14.440 1.00 86.00 251 ASN A CA 1
ATOM 1933 C C . ASN A 1 251 ? -0.541 -19.286 -15.825 1.00 86.00 251 ASN A C 1
ATOM 1935 O O . ASN A 1 251 ? -1.044 -18.719 -16.796 1.00 86.00 251 ASN A O 1
ATOM 1939 N N . LEU A 1 252 ? 0.588 -19.998 -15.904 1.00 84.12 252 LEU A N 1
ATOM 1940 C CA . LEU A 1 252 ? 1.361 -20.137 -17.143 1.00 84.12 252 LEU A CA 1
ATOM 1941 C C . LEU A 1 252 ? 0.771 -21.190 -18.098 1.00 84.12 252 LEU A C 1
ATOM 1943 O O . LEU A 1 252 ? 1.037 -21.137 -19.297 1.00 84.12 252 LEU A O 1
ATOM 1947 N N . LEU A 1 253 ? -0.058 -22.115 -17.598 1.00 86.25 253 LEU A N 1
AT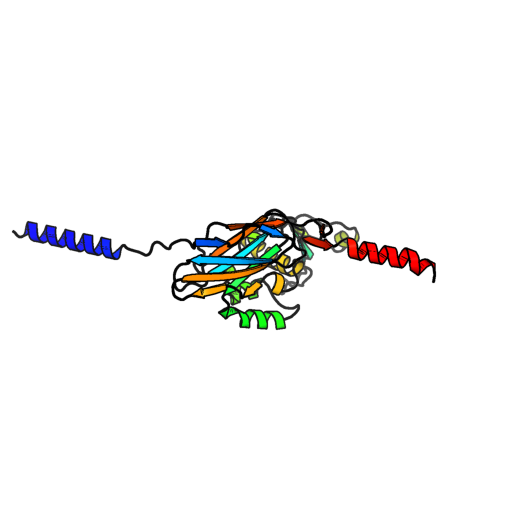OM 1948 C CA . LEU A 1 253 ? -0.615 -23.189 -18.426 1.00 86.25 253 LEU A CA 1
ATOM 1949 C C . LEU A 1 253 ? -1.550 -22.662 -19.511 1.00 86.25 253 LEU A C 1
ATOM 1951 O O . LEU A 1 253 ? -1.502 -23.154 -20.632 1.00 86.25 253 LEU A O 1
ATOM 1955 N N . TRP A 1 254 ? -2.373 -21.653 -19.215 1.00 83.69 254 TRP A N 1
ATOM 1956 C CA . TRP A 1 254 ? -3.332 -21.138 -20.196 1.00 83.69 254 TRP A CA 1
ATOM 1957 C C . TRP A 1 254 ? -2.664 -20.481 -21.411 1.00 83.69 254 TRP A C 1
ATOM 1959 O O . TRP A 1 254 ? -2.985 -20.884 -22.530 1.00 83.69 254 TRP A O 1
ATOM 1969 N N . PRO A 1 255 ? -1.708 -19.541 -21.247 1.00 85.00 255 PRO A N 1
ATOM 1970 C CA . PRO A 1 255 ? -0.934 -19.026 -22.373 1.00 85.00 255 PRO A CA 1
ATOM 1971 C C . PRO A 1 255 ? -0.225 -20.131 -23.161 1.00 85.00 255 PRO A C 1
ATOM 1973 O O . PRO A 1 255 ? -0.257 -20.108 -24.385 1.00 85.00 255 PRO A O 1
ATOM 1976 N N . PHE A 1 256 ? 0.362 -21.113 -22.470 1.00 85.94 256 PHE A N 1
ATOM 1977 C CA . PHE A 1 256 ? 1.067 -22.218 -23.117 1.00 85.94 256 PHE A CA 1
ATOM 1978 C C . PHE A 1 256 ? 0.132 -23.086 -23.974 1.00 85.94 256 PHE A C 1
ATOM 1980 O O . PHE A 1 256 ? 0.421 -23.329 -25.145 1.00 85.94 256 PHE A O 1
ATOM 1987 N N . LEU A 1 257 ? -1.019 -23.496 -23.433 1.00 88.19 257 LEU A N 1
ATOM 1988 C CA . LEU A 1 257 ? -2.017 -24.276 -24.169 1.00 88.19 257 LEU A CA 1
ATOM 1989 C C . LEU A 1 257 ? -2.576 -23.499 -25.363 1.00 88.19 257 LEU A C 1
ATOM 1991 O O . LEU A 1 257 ? -2.710 -24.067 -26.442 1.00 88.19 257 LEU A O 1
ATOM 1995 N N . LEU A 1 258 ? -2.836 -22.198 -25.206 1.00 87.56 258 LEU A N 1
ATOM 1996 C CA . LEU A 1 258 ? -3.263 -21.343 -26.316 1.00 87.56 258 LEU A CA 1
ATOM 1997 C C . LEU A 1 258 ? -2.206 -21.295 -27.423 1.00 87.56 258 LEU A C 1
ATOM 1999 O O . LEU A 1 258 ? -2.539 -21.494 -28.588 1.00 87.56 258 LEU A O 1
ATOM 2003 N N . THR A 1 259 ? -0.931 -21.089 -27.077 1.00 87.50 259 THR A N 1
ATOM 2004 C CA . THR A 1 259 ? 0.150 -21.106 -28.074 1.00 87.50 259 THR A CA 1
ATOM 2005 C C . THR A 1 259 ? 0.309 -22.469 -28.738 1.00 87.50 259 THR A C 1
ATOM 2007 O O . THR A 1 259 ? 0.552 -22.520 -29.938 1.00 87.50 259 THR A O 1
ATOM 2010 N N . LEU A 1 260 ? 0.122 -23.564 -27.997 1.00 89.50 260 LEU A N 1
ATOM 2011 C CA . LEU A 1 260 ? 0.198 -24.922 -28.530 1.00 89.50 260 LEU A CA 1
ATOM 2012 C C . LEU A 1 260 ? -0.930 -25.193 -29.533 1.00 89.50 260 LEU A C 1
ATOM 2014 O O . LEU A 1 260 ? -0.671 -25.699 -30.617 1.00 89.50 260 LEU A O 1
ATOM 2018 N N . VAL A 1 261 ? -2.169 -24.813 -29.205 1.00 90.31 261 VAL A N 1
ATOM 2019 C CA . VAL A 1 261 ? -3.323 -24.943 -30.110 1.00 90.31 261 VAL A CA 1
ATOM 2020 C C . VAL A 1 261 ? -3.109 -24.117 -31.379 1.00 90.31 261 VAL A C 1
ATOM 2022 O O . VAL A 1 261 ? -3.328 -24.628 -32.473 1.00 90.31 261 VAL A O 1
ATOM 2025 N N . ILE A 1 262 ? -2.627 -22.876 -31.254 1.00 88.94 262 ILE A N 1
ATOM 2026 C CA . ILE A 1 262 ? -2.310 -22.028 -32.414 1.00 88.94 262 ILE A CA 1
ATOM 2027 C C . ILE A 1 262 ? -1.172 -22.635 -33.243 1.00 88.94 262 ILE A C 1
ATOM 2029 O O . ILE A 1 262 ? -1.249 -22.626 -34.463 1.00 88.94 262 ILE A O 1
ATOM 2033 N N . ALA A 1 263 ? -0.136 -23.196 -32.623 1.00 87.00 263 ALA A N 1
ATOM 2034 C CA . ALA A 1 263 ? 0.966 -23.815 -33.356 1.00 87.00 263 ALA A CA 1
ATOM 2035 C C . ALA A 1 263 ? 0.550 -25.108 -34.081 1.00 87.00 263 ALA A C 1
ATOM 2037 O O . ALA A 1 263 ? 1.000 -25.345 -35.196 1.00 87.00 263 ALA A O 1
ATOM 2038 N N . ILE A 1 264 ? -0.306 -25.937 -33.473 1.00 87.81 264 ILE A N 1
ATOM 2039 C CA . ILE A 1 264 ? -0.770 -27.201 -34.068 1.00 87.81 264 ILE A CA 1
ATOM 2040 C C . ILE A 1 264 ? -1.807 -26.941 -35.166 1.00 87.81 264 ILE A C 1
ATOM 2042 O O . ILE A 1 264 ? -1.658 -27.426 -36.282 1.00 87.81 264 ILE A O 1
ATOM 2046 N N . PHE A 1 265 ? -2.858 -26.177 -34.862 1.00 86.25 265 PHE A N 1
ATOM 2047 C CA . PHE A 1 265 ? -3.991 -25.985 -35.773 1.00 86.25 265 PHE A CA 1
ATOM 2048 C C . PHE A 1 265 ? -3.860 -24.746 -36.660 1.00 86.25 265 PHE A C 1
ATOM 2050 O O . PHE A 1 265 ? -4.449 -24.707 -37.732 1.00 86.25 265 PHE A O 1
ATOM 2057 N N . GLY A 1 266 ? -3.085 -23.741 -36.251 1.00 72.31 266 GLY A N 1
ATOM 2058 C CA . GLY A 1 266 ? -2.842 -22.542 -37.057 1.00 72.31 266 GLY A CA 1
ATOM 2059 C C . GLY A 1 266 ? -1.849 -22.751 -38.201 1.00 72.31 266 GLY A C 1
ATOM 2060 O O . GLY A 1 266 ? -1.790 -21.904 -39.075 1.00 72.31 266 GLY A O 1
ATOM 2061 N N . VAL A 1 267 ? -1.097 -23.859 -38.214 1.00 65.69 267 VAL A N 1
ATOM 2062 C CA . VAL A 1 267 ? -0.277 -24.292 -39.367 1.00 65.69 267 VAL A CA 1
ATOM 2063 C C . VAL A 1 267 ? -1.089 -25.163 -40.339 1.00 65.69 267 VAL A C 1
ATOM 2065 O O . VAL A 1 267 ? -0.693 -25.353 -41.483 1.00 65.69 267 VAL A O 1
ATOM 2068 N N . MET A 1 268 ? -2.233 -25.698 -39.892 1.00 54.66 268 MET A N 1
ATOM 2069 C CA . MET A 1 268 ? -3.171 -26.440 -40.743 1.00 54.66 268 MET A CA 1
ATOM 2070 C C . MET A 1 268 ? -4.154 -25.535 -41.508 1.00 54.66 268 MET A C 1
ATOM 2072 O O . MET A 1 268 ? -4.877 -26.044 -42.365 1.00 54.66 268 MET A O 1
ATOM 2076 N N . MET A 1 269 ? -4.197 -24.234 -41.198 1.00 50.72 269 MET A N 1
ATOM 2077 C CA . MET A 1 269 ? -4.877 -23.196 -41.986 1.00 50.72 269 MET A CA 1
ATOM 2078 C C . MET A 1 269 ? -3.864 -22.423 -42.823 1.00 50.72 269 MET A C 1
ATOM 2080 O O . MET A 1 269 ? -4.246 -22.013 -43.939 1.00 50.72 269 MET A O 1
#

Radius of gyration: 25.39 Å; Cα contacts (8 Å, |Δi|>4): 532; chains: 1; bounding box: 41×56×110 Å

Solvent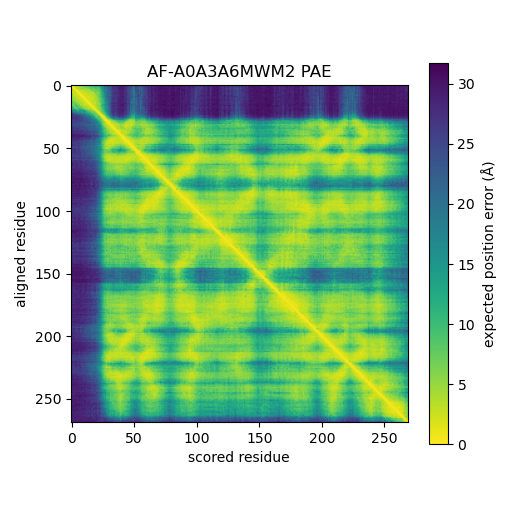-accessible surface area (backbone atoms only — not comparable to full-atom values): 14425 Å² total; per-residue (Å²): 114,71,68,62,53,52,52,51,52,54,50,52,52,51,50,51,51,57,64,68,59,65,60,78,71,81,57,63,30,45,72,48,67,79,56,55,67,36,70,47,30,49,74,39,46,36,40,36,42,40,56,57,87,53,61,54,29,38,32,35,35,33,69,73,36,49,16,71,28,51,46,75,43,70,60,64,37,87,85,77,67,49,60,71,32,35,36,37,39,28,66,61,40,47,42,39,50,34,39,33,32,36,44,91,48,37,63,60,52,54,54,50,55,71,48,58,88,75,55,49,58,69,55,52,31,57,80,68,61,44,60,65,46,62,49,74,66,38,72,48,69,62,49,40,14,46,35,42,75,68,29,56,73,75,73,41,69,45,51,80,52,78,82,68,56,66,71,56,36,34,55,51,36,39,52,27,48,43,59,63,61,64,47,61,79,63,40,43,45,48,50,26,47,72,46,84,80,13,40,35,41,29,67,48,71,42,62,63,42,49,58,57,43,42,29,39,38,29,46,22,32,68,88,57,43,56,25,69,70,45,67,29,32,30,42,66,56,87,65,41,44,74,37,63,81,77,26,31,25,46,62,53,58,61,64,50,52,53,52,48,50,46,59,63,55,57,71,75,105

Mean predicted aligned error: 11.37 Å

Secondary structure (DSSP, 8-state):
-HHHHHHHHHHHHHHHHHHHT-----PPPEEEES-SEEESSEEEEEEEE--TTS-EEEEEEESS-EEEEEEEE-SPPTTT-----EEEEEEEEESSEEEEEEGGGHHHHHHHHHTTTS--HHHHHHHTTGGGT--TGGGS--EEEE--HHHHHTT---EEPPPPPHHHHHHHHHHHHHHHH-SGGGTEEEEEEE-TTSEEEEEEEE-TTPPPEEEEEEEEETT--BPPPEEEEEE--TTEEEETTTTEEEESHHHHHHHHHHHHHSS--

Foldseek 3Di:
DVVVVVVVVVVVVVVVVVVVVVPPPQDFKAKDWPAQEAEQWDKIKIKIFGPFPWWKKKKKFADPAWEKFKDFQQDQDPVPRDGQRKIKIFRGHTLAIAMETALVCQVVLVVLQVCQQVHFLVVSCVVRLVPLSQDPLLPGFMWMARDDPVCVVVVHSHHTDDGDDSVVSNRVSSVRCCRLVVGSVRHYYHFWHADNNRIIMGTDTTHGFADWFKMWMWMAISVSRIYDIDIHTYDYDPPWAQDSHSRTIDRPVVVVVVVVCCVVVVVVD

Nearest PDB structures (foldseek):
  8u0y-assembly1_C  TM=4.767E-01  e=6.448E-02  Mus musculus
  2czn-assembly1_A  TM=3.683E-01  e=3.950E-02  Pyrococcus furiosus
  2iam-assembly1_D  TM=4.836E-01  e=2.254E+00  Homo sapiens
  7ptr-assembly1_A  TM=1.601E-01  e=4.464E-02  Haloferax volcanii DS2
  5mhl-assembly2_B  TM=1.571E-01  e=2.196E-01  Homo sapiens